Protein AF-A0A5R8KKQ5-F1 (afdb_monomer_lite)

pLDDT: mean 92.33, std 7.94, range [40.41, 98.56]

Radius of gyration: 18.15 Å; chains: 1; bounding box: 45×33×50 Å

Foldseek 3Di:
DDPDPQFDDADQDEDDPQAQEEEEEEEDPQVVSVVVRCVVPVDHHYAYEYDADWPPDPRTDYDVDLVRRLVVLLVVLLVDDPSYAYEYTEALVSSLSNVLSNVVSPDDPVRYHYHYDPHPAFFEAEPPQRDIDTRHFKQWDADPRPRAIWGFDSRADSNVRGTYTYHQCPPPPPDDDDMDGPPD

Sequence (184 aa):
MGSIKSQPVYAPLTFNPEASHHLFATSGVGYHAVETLLTETPAFPYTWLHVGDTPASPTAFGYPDESSLLRDLEIKLRQVSPGTQIALAGPETFIWSAALVTRGAGFSRSRVQTQLMGSKARRVLCAHCRHLHEGIQHTIFVCHGCGLHLAVRDHFSRRLCAYLAGRVDAEEPGNIPQSEELYA

Structure (mmCIF, N/CA/C/O backbone):
data_AF-A0A5R8KKQ5-F1
#
_entry.id   AF-A0A5R8KKQ5-F1
#
loop_
_atom_site.group_PDB
_atom_site.id
_atom_site.type_symbol
_atom_site.label_atom_id
_atom_site.label_alt_id
_atom_site.label_comp_id
_atom_site.label_asym_id
_atom_site.label_entity_id
_atom_site.label_seq_id
_atom_site.pdbx_PDB_ins_code
_atom_site.Cartn_x
_atom_site.Cartn_y
_atom_site.Cartn_z
_atom_site.occupancy
_atom_site.B_iso_or_equiv
_atom_site.auth_seq_id
_atom_site.auth_comp_id
_atom_site.auth_asym_id
_atom_site.auth_atom_id
_atom_site.pdbx_PDB_model_num
ATOM 1 N N . MET A 1 1 ? -1.721 -18.619 19.630 1.00 40.41 1 MET A N 1
ATOM 2 C CA . MET A 1 1 ? -2.851 -17.917 18.984 1.00 40.41 1 MET A CA 1
ATOM 3 C C . MET A 1 1 ? -2.909 -18.294 17.514 1.00 40.41 1 MET A C 1
ATOM 5 O O . MET A 1 1 ? -1.895 -18.189 16.839 1.00 40.41 1 MET A O 1
ATOM 9 N N . GLY A 1 2 ? -4.050 -18.787 17.026 1.00 46.19 2 GLY A N 1
ATOM 10 C CA . GLY A 1 2 ? -4.214 -19.109 15.607 1.00 46.19 2 GLY A CA 1
ATOM 11 C C . GLY A 1 2 ? -4.224 -17.833 14.766 1.00 46.19 2 GLY A C 1
ATOM 12 O O . GLY A 1 2 ? -4.965 -16.905 15.078 1.00 46.19 2 GLY A O 1
ATOM 13 N N . SER A 1 3 ? -3.398 -17.779 13.720 1.00 59.00 3 SER A N 1
ATOM 14 C CA . SER A 1 3 ? -3.406 -16.673 12.758 1.00 59.00 3 SER A CA 1
ATOM 15 C C . SER A 1 3 ? -4.804 -16.525 12.150 1.00 59.00 3 SER A C 1
ATOM 17 O O . SER A 1 3 ? -5.389 -17.486 11.637 1.00 59.00 3 SER A O 1
ATOM 19 N N . ILE A 1 4 ? -5.365 -15.318 12.219 1.00 73.94 4 ILE A N 1
ATOM 20 C CA . ILE A 1 4 ? -6.654 -15.014 11.604 1.00 73.94 4 ILE A CA 1
ATOM 21 C C . ILE A 1 4 ? -6.437 -14.972 10.089 1.00 73.94 4 ILE A C 1
ATOM 23 O O . ILE A 1 4 ? -5.769 -14.080 9.578 1.00 73.94 4 ILE A O 1
ATOM 27 N N . LYS A 1 5 ? -7.045 -15.912 9.350 1.00 73.38 5 LYS A N 1
ATOM 28 C CA . LYS A 1 5 ? -6.859 -16.098 7.890 1.00 73.38 5 LYS A CA 1
ATOM 29 C C . LYS A 1 5 ? -7.026 -14.829 7.038 1.00 73.38 5 LYS A C 1
ATOM 31 O O . LYS A 1 5 ? -6.541 -14.776 5.904 1.00 73.38 5 LYS A O 1
ATOM 36 N N . SER A 1 6 ? -7.775 -13.837 7.525 1.00 80.88 6 SER A N 1
ATOM 37 C CA . SER A 1 6 ? -7.987 -12.572 6.817 1.00 80.88 6 SER A CA 1
ATOM 38 C C . SER A 1 6 ? -6.805 -11.612 6.905 1.00 80.88 6 SER A C 1
ATOM 40 O O . SER A 1 6 ? -6.726 -10.724 6.057 1.00 80.88 6 SER A O 1
ATOM 42 N N . GLN A 1 7 ? -5.908 -11.781 7.881 1.00 82.38 7 GLN A N 1
ATOM 43 C CA . GLN A 1 7 ? -4.803 -10.857 8.100 1.00 82.38 7 GLN A CA 1
ATOM 44 C C . GLN A 1 7 ? -3.879 -10.768 6.873 1.00 82.38 7 GLN A C 1
ATOM 46 O O . GLN A 1 7 ? -3.708 -11.748 6.131 1.00 82.38 7 GLN A O 1
ATOM 51 N N . PRO A 1 8 ? -3.320 -9.574 6.625 1.00 83.25 8 PRO A N 1
ATOM 52 C CA . PRO A 1 8 ? -2.193 -9.386 5.728 1.00 83.25 8 PRO A CA 1
ATOM 53 C C . PRO A 1 8 ? -1.042 -10.343 6.023 1.00 83.25 8 PRO A C 1
ATOM 55 O O . PRO A 1 8 ? -0.735 -10.609 7.181 1.00 83.25 8 PRO A O 1
ATOM 58 N N . VAL A 1 9 ? -0.376 -10.815 4.972 1.00 86.94 9 VAL A N 1
ATOM 59 C CA . VAL A 1 9 ? 0.902 -11.519 5.092 1.00 86.94 9 VAL A CA 1
ATOM 60 C C . VAL A 1 9 ? 1.928 -10.701 4.331 1.00 86.94 9 VAL A C 1
ATOM 62 O O . VAL A 1 9 ? 1.709 -10.388 3.161 1.00 86.94 9 VAL A O 1
ATOM 65 N N . TYR A 1 10 ? 3.021 -10.360 5.003 1.00 93.06 10 TYR A N 1
ATOM 66 C CA . TYR A 1 10 ? 4.140 -9.624 4.430 1.00 93.06 10 TYR A CA 1
ATOM 67 C C . TYR A 1 10 ? 5.378 -10.512 4.441 1.00 93.06 10 TYR A C 1
ATOM 69 O O . TYR A 1 10 ? 5.593 -11.252 5.401 1.00 93.06 10 TYR A O 1
ATOM 77 N N . ALA A 1 11 ? 6.181 -10.437 3.387 1.00 95.00 11 ALA A N 1
ATOM 78 C CA . ALA A 1 11 ? 7.409 -11.209 3.251 1.00 95.00 11 ALA A CA 1
ATOM 79 C C . ALA A 1 11 ? 8.484 -10.358 2.562 1.00 95.00 11 ALA A C 1
ATOM 81 O O . ALA A 1 11 ? 8.126 -9.405 1.863 1.00 95.00 11 ALA A O 1
ATOM 82 N N . PRO A 1 12 ? 9.776 -10.683 2.747 1.00 96.75 12 PRO A N 1
ATOM 83 C CA . PRO A 1 12 ? 10.842 -10.098 1.946 1.00 96.75 12 PRO A CA 1
ATOM 84 C C . PRO A 1 12 ? 10.553 -10.221 0.447 1.00 96.75 12 PRO A C 1
ATOM 86 O O . PRO A 1 12 ? 10.024 -11.242 -0.001 1.00 96.75 12 PRO A O 1
ATOM 89 N N . LEU A 1 13 ? 10.881 -9.178 -0.316 1.00 96.62 13 LEU A N 1
ATOM 90 C CA . LEU A 1 13 ? 10.779 -9.213 -1.769 1.00 96.62 13 LEU A CA 1
ATOM 91 C C . LEU A 1 13 ? 11.743 -10.261 -2.331 1.00 96.62 13 LEU A C 1
ATOM 93 O O . LEU A 1 13 ? 12.893 -10.353 -1.920 1.00 96.62 13 LEU A O 1
ATOM 97 N N . THR A 1 14 ? 11.264 -11.031 -3.299 1.00 95.94 14 THR A N 1
ATOM 98 C CA . THR A 1 14 ? 12.025 -12.086 -3.969 1.00 95.94 14 THR A CA 1
ATOM 99 C C . THR A 1 14 ? 11.992 -11.882 -5.474 1.00 95.94 14 THR A C 1
ATOM 101 O O . THR A 1 14 ? 10.978 -11.457 -6.048 1.00 95.94 14 THR A O 1
ATOM 104 N N . PHE A 1 15 ? 13.109 -12.196 -6.127 1.00 95.75 15 PHE A N 1
ATOM 105 C CA . PHE A 1 15 ? 13.180 -12.186 -7.579 1.00 95.75 15 PHE A CA 1
ATOM 106 C C . PHE A 1 15 ? 12.277 -13.286 -8.146 1.00 95.75 15 PHE A C 1
ATOM 108 O O . PHE A 1 15 ? 12.246 -14.406 -7.640 1.00 95.75 15 PHE A O 1
ATOM 115 N N . ASN A 1 16 ? 11.547 -12.959 -9.213 1.00 94.56 16 ASN A N 1
ATOM 116 C CA . ASN A 1 16 ? 10.736 -13.923 -9.946 1.00 94.56 16 ASN A CA 1
ATOM 117 C C . ASN A 1 16 ? 11.363 -14.108 -11.336 1.00 94.56 16 ASN A C 1
ATOM 119 O O . ASN A 1 16 ? 11.212 -13.204 -12.159 1.00 94.56 16 ASN A O 1
ATOM 123 N N . PRO A 1 17 ? 12.043 -15.236 -11.610 1.00 93.25 17 PRO A N 1
ATOM 124 C CA . PRO A 1 17 ? 12.727 -15.458 -12.883 1.00 93.25 17 PRO A CA 1
ATOM 125 C C . PRO A 1 17 ? 11.771 -15.630 -14.069 1.00 93.25 17 PRO A C 1
ATOM 127 O O . PRO A 1 17 ? 12.188 -15.471 -15.211 1.00 93.25 17 PRO A O 1
ATOM 130 N N . GLU A 1 18 ? 10.498 -15.941 -13.819 1.00 92.94 18 GLU A N 1
ATOM 131 C CA . GLU A 1 18 ? 9.480 -16.083 -14.867 1.00 92.94 18 GLU A CA 1
ATOM 132 C C . GLU A 1 18 ? 8.856 -14.739 -15.267 1.00 92.94 18 GLU A C 1
ATOM 134 O O . GLU A 1 18 ? 8.119 -14.659 -16.253 1.00 92.94 18 GLU A O 1
ATOM 139 N N . ALA A 1 19 ? 9.114 -13.677 -14.499 1.00 94.19 19 ALA A N 1
ATOM 140 C CA . ALA A 1 19 ? 8.571 -12.363 -14.786 1.00 94.19 19 ALA A CA 1
ATOM 141 C C . ALA A 1 19 ? 9.352 -11.689 -15.918 1.00 94.19 19 ALA A C 1
ATOM 143 O O . ALA A 1 19 ? 10.576 -11.588 -15.885 1.00 94.19 19 ALA A O 1
ATOM 144 N N . SER A 1 20 ? 8.629 -11.160 -16.903 1.00 93.69 20 SER A N 1
ATOM 145 C CA . SER A 1 20 ? 9.228 -10.402 -18.007 1.00 93.69 20 SER A CA 1
ATOM 146 C C . SER A 1 20 ? 9.672 -8.998 -17.595 1.00 93.69 20 SER A C 1
ATOM 148 O O . SER A 1 20 ? 10.423 -8.360 -18.328 1.00 93.69 20 SER A O 1
ATOM 150 N N . HIS A 1 21 ? 9.160 -8.495 -16.467 1.00 95.62 21 HIS A N 1
ATOM 151 C CA . HIS A 1 21 ? 9.458 -7.178 -15.905 1.00 95.62 21 HIS A CA 1
ATOM 152 C C . HIS A 1 21 ? 9.038 -7.116 -14.435 1.00 95.62 21 HIS A C 1
ATOM 154 O O . HIS A 1 21 ? 8.025 -7.714 -14.063 1.00 95.62 21 HIS A O 1
ATOM 160 N N . HIS A 1 22 ? 9.728 -6.318 -13.623 1.00 97.00 22 HIS A N 1
ATOM 161 C CA . HIS A 1 22 ? 9.325 -6.017 -12.246 1.00 97.00 22 HIS A CA 1
ATOM 162 C C . HIS A 1 22 ? 8.895 -4.558 -12.098 1.00 97.00 22 HIS A C 1
ATOM 164 O O . HIS A 1 22 ? 9.579 -3.641 -12.541 1.00 97.00 22 HIS A O 1
ATOM 170 N N . LEU A 1 23 ? 7.757 -4.322 -11.451 1.00 98.06 23 LEU A N 1
ATOM 171 C CA . LEU A 1 23 ? 7.290 -2.983 -11.098 1.00 98.06 23 LEU A CA 1
ATOM 172 C C . LEU A 1 23 ? 7.288 -2.830 -9.577 1.00 98.06 23 LEU A C 1
ATOM 174 O O . LEU A 1 23 ? 6.485 -3.456 -8.880 1.00 98.06 23 LEU A O 1
ATOM 178 N N . PHE A 1 24 ? 8.180 -1.981 -9.077 1.00 98.38 24 PHE A N 1
ATOM 179 C CA . PHE A 1 24 ? 8.297 -1.645 -7.664 1.00 98.38 24 PHE A CA 1
ATOM 180 C C . PHE A 1 24 ? 7.553 -0.347 -7.361 1.00 98.38 24 PHE A C 1
ATOM 182 O O . PHE A 1 24 ? 7.734 0.649 -8.061 1.00 98.38 24 PHE A O 1
ATOM 189 N N . ALA A 1 25 ? 6.762 -0.337 -6.293 1.00 98.56 25 ALA A N 1
ATOM 190 C CA . ALA A 1 25 ? 6.196 0.875 -5.714 1.00 98.56 25 ALA A CA 1
ATOM 191 C C . ALA A 1 25 ? 6.563 0.923 -4.232 1.00 98.56 25 ALA A C 1
ATOM 193 O O . ALA A 1 25 ? 6.204 0.013 -3.477 1.00 98.56 25 ALA A O 1
ATOM 194 N N . THR A 1 26 ? 7.289 1.960 -3.814 1.00 98.56 26 THR A N 1
ATOM 195 C CA . THR A 1 26 ? 7.782 2.062 -2.439 1.00 98.56 26 THR A CA 1
ATOM 196 C C . THR A 1 26 ? 7.522 3.413 -1.786 1.00 98.56 26 THR A C 1
ATOM 198 O O . THR A 1 26 ? 7.366 4.426 -2.462 1.00 98.56 26 THR A O 1
ATOM 201 N N . SER A 1 27 ? 7.490 3.435 -0.454 1.00 97.50 27 SER A N 1
ATOM 202 C CA . SER A 1 27 ? 7.329 4.657 0.342 1.00 97.50 27 SER A CA 1
ATOM 203 C C . SER A 1 27 ? 8.160 4.603 1.620 1.00 97.50 27 SER A C 1
ATOM 205 O O . SER A 1 27 ? 8.280 3.543 2.247 1.00 97.50 27 SER A O 1
ATOM 207 N N . GLY A 1 28 ? 8.748 5.744 1.996 1.00 93.50 28 GLY A N 1
ATOM 208 C CA . GLY A 1 28 ? 9.636 5.870 3.155 1.00 93.50 28 GLY A CA 1
ATOM 209 C C . GLY A 1 28 ? 10.756 4.827 3.129 1.00 93.50 28 GLY A C 1
ATOM 210 O O . GLY A 1 28 ? 11.272 4.491 2.070 1.00 93.50 28 GLY A O 1
ATOM 211 N N . VAL A 1 29 ? 11.072 4.213 4.271 1.00 95.06 29 VAL A N 1
ATOM 212 C CA . VAL A 1 29 ? 12.114 3.165 4.381 1.00 95.06 29 VAL A CA 1
ATOM 213 C C . VAL A 1 29 ? 11.841 1.889 3.562 1.00 95.06 29 VAL A C 1
ATOM 215 O O . VAL A 1 29 ? 12.660 0.973 3.550 1.00 95.06 29 VAL A O 1
ATOM 218 N N . GLY A 1 30 ? 10.707 1.801 2.859 1.00 95.44 30 GLY A N 1
ATOM 219 C CA . GLY A 1 30 ? 10.400 0.709 1.939 1.00 95.44 30 GLY A CA 1
ATOM 220 C C . GLY A 1 30 ? 11.349 0.605 0.744 1.00 95.44 30 GLY A C 1
ATOM 221 O O . GLY A 1 30 ? 11.422 -0.462 0.142 1.00 95.44 30 GLY A O 1
ATOM 222 N N . TYR A 1 31 ? 12.096 1.662 0.405 1.00 96.00 31 TYR A N 1
ATOM 223 C CA . TYR A 1 31 ? 13.061 1.613 -0.697 1.00 96.00 31 TYR A CA 1
ATOM 224 C C . TYR A 1 31 ? 14.174 0.571 -0.463 1.00 96.00 31 TYR A C 1
ATOM 226 O O . TYR A 1 31 ? 14.565 -0.117 -1.405 1.00 96.00 31 TYR A O 1
ATOM 234 N N . HIS A 1 32 ? 14.584 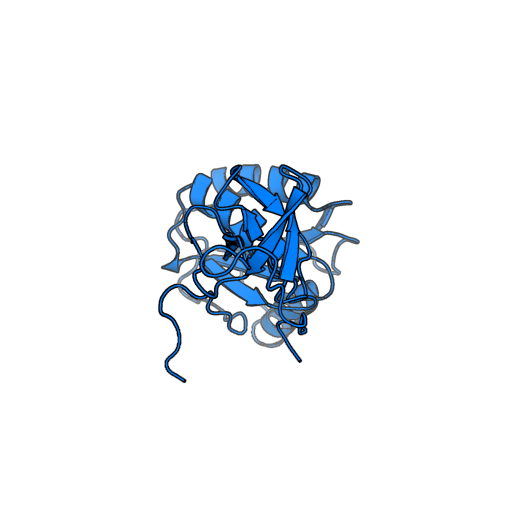0.357 0.793 1.00 96.69 32 HIS A N 1
ATOM 235 C CA . HIS A 1 32 ? 15.594 -0.640 1.160 1.00 96.69 32 HIS A CA 1
ATOM 236 C C . HIS A 1 32 ? 15.222 -2.069 0.751 1.00 96.69 32 HIS A C 1
ATOM 238 O O . HIS A 1 32 ? 16.101 -2.859 0.431 1.00 96.69 32 HIS A O 1
ATOM 244 N N . ALA A 1 33 ? 13.928 -2.405 0.707 1.00 97.12 33 ALA A N 1
ATOM 245 C CA . ALA A 1 33 ? 13.479 -3.721 0.251 1.00 97.12 33 ALA A CA 1
ATOM 246 C C . ALA A 1 33 ? 13.897 -4.003 -1.203 1.00 97.12 33 ALA A C 1
ATOM 248 O O . ALA A 1 33 ? 14.258 -5.126 -1.548 1.00 97.12 33 ALA A O 1
ATOM 249 N N . VAL A 1 34 ? 13.859 -2.972 -2.052 1.00 97.00 34 VAL A N 1
ATOM 250 C CA . VAL A 1 34 ? 14.269 -3.070 -3.457 1.00 97.00 34 VAL A CA 1
ATOM 251 C C . VAL A 1 34 ? 15.791 -3.070 -3.564 1.00 97.00 34 VAL A C 1
ATOM 253 O O . VAL A 1 34 ? 16.333 -3.852 -4.335 1.00 97.00 34 VAL A O 1
ATOM 256 N N . GLU A 1 35 ? 16.495 -2.268 -2.761 1.00 96.00 35 GLU A N 1
ATOM 257 C CA . GLU A 1 35 ? 17.966 -2.282 -2.731 1.00 96.00 35 GLU A CA 1
ATOM 258 C C . GLU A 1 35 ? 18.529 -3.651 -2.338 1.00 96.00 35 GLU A C 1
ATOM 260 O O . GLU A 1 35 ? 19.455 -4.140 -2.987 1.00 96.00 35 GLU A O 1
ATOM 265 N N . THR A 1 36 ? 17.958 -4.300 -1.315 1.00 96.75 36 THR A N 1
ATOM 266 C CA . THR A 1 36 ? 18.338 -5.666 -0.924 1.00 96.75 36 THR A CA 1
ATOM 267 C C . THR A 1 36 ? 18.149 -6.636 -2.088 1.00 96.75 36 THR A C 1
ATOM 269 O O . THR A 1 36 ? 19.087 -7.343 -2.450 1.00 96.75 36 THR A O 1
ATOM 272 N N . LEU A 1 37 ? 16.984 -6.604 -2.743 1.00 96.38 37 LEU A N 1
ATOM 273 C CA . LEU A 1 37 ? 16.699 -7.459 -3.895 1.00 96.38 37 LEU A CA 1
ATOM 274 C C . LEU A 1 37 ? 17.681 -7.226 -5.058 1.00 96.38 37 LEU A C 1
ATOM 276 O O . LEU A 1 37 ? 18.166 -8.184 -5.655 1.00 96.38 37 LEU A O 1
ATOM 280 N N . LEU A 1 38 ? 17.989 -5.966 -5.376 1.00 95.12 38 LEU A N 1
ATOM 281 C CA . LEU A 1 38 ? 18.926 -5.608 -6.447 1.00 95.12 38 LEU A CA 1
ATOM 282 C C . LEU A 1 38 ? 20.383 -5.943 -6.096 1.00 95.12 38 LEU A C 1
AT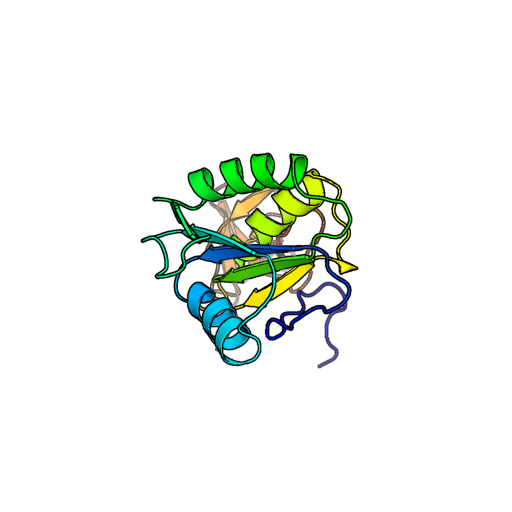OM 284 O O . LEU A 1 38 ? 21.180 -6.202 -6.994 1.00 95.12 38 LEU A O 1
ATOM 288 N N . THR A 1 39 ? 20.735 -5.972 -4.810 1.00 95.00 39 THR A N 1
ATOM 289 C CA . THR A 1 39 ? 22.055 -6.435 -4.351 1.00 95.00 39 THR A CA 1
ATOM 290 C C . THR A 1 39 ? 22.210 -7.938 -4.570 1.00 95.00 39 THR A C 1
ATOM 292 O O . THR A 1 39 ? 23.255 -8.393 -5.028 1.00 95.00 39 THR A O 1
ATOM 295 N N . GLU A 1 40 ? 21.164 -8.711 -4.274 1.00 93.62 40 GLU A N 1
ATOM 296 C CA . GLU A 1 40 ? 21.158 -10.166 -4.453 1.00 93.62 40 GLU A CA 1
ATOM 297 C C . GLU A 1 40 ? 21.046 -10.574 -5.927 1.00 93.62 40 GLU A C 1
ATOM 299 O O . GLU A 1 40 ? 21.678 -11.536 -6.361 1.00 93.62 40 GLU A O 1
ATOM 304 N N . THR A 1 41 ? 20.240 -9.853 -6.710 1.00 92.69 41 THR A N 1
ATOM 305 C CA . THR A 1 41 ? 20.019 -10.109 -8.138 1.00 92.69 41 THR A CA 1
ATOM 306 C C . THR A 1 41 ? 20.095 -8.793 -8.925 1.00 92.69 41 THR A C 1
ATOM 308 O O . THR A 1 41 ? 19.088 -8.114 -9.091 1.00 92.69 41 THR A O 1
ATOM 311 N N . PRO A 1 42 ? 21.263 -8.406 -9.460 1.00 86.56 42 PRO A N 1
ATOM 312 C CA . PRO A 1 42 ? 21.433 -7.076 -10.056 1.00 86.56 42 PRO A CA 1
ATOM 313 C C . PRO A 1 42 ? 20.904 -6.933 -11.492 1.00 86.56 42 PRO A C 1
ATOM 315 O O . PRO A 1 42 ? 20.789 -5.814 -11.990 1.00 86.56 42 PRO A O 1
ATOM 318 N N . ALA A 1 43 ? 20.608 -8.037 -12.188 1.00 89.50 43 ALA A N 1
ATOM 319 C CA . ALA A 1 43 ? 20.365 -8.031 -13.632 1.00 89.50 43 ALA A CA 1
ATOM 320 C C . ALA A 1 43 ? 18.986 -8.595 -14.013 1.00 89.50 43 ALA A C 1
ATOM 322 O O . ALA A 1 43 ? 18.854 -9.773 -14.339 1.00 89.50 43 ALA A O 1
ATOM 323 N N . PHE A 1 44 ? 17.965 -7.735 -14.017 1.00 94.25 44 PHE A N 1
ATOM 324 C CA . PHE A 1 44 ? 16.644 -8.010 -14.595 1.00 94.25 44 PHE A CA 1
ATOM 325 C C . PHE A 1 44 ? 15.928 -6.699 -14.977 1.00 94.25 44 PHE A C 1
ATOM 327 O O . PHE A 1 44 ? 16.293 -5.636 -14.473 1.00 94.25 44 PHE A O 1
ATOM 334 N N . PRO A 1 45 ? 14.937 -6.724 -15.885 1.00 95.06 45 PRO A N 1
ATOM 335 C CA . PRO A 1 45 ? 14.189 -5.527 -16.266 1.00 95.06 45 PRO A CA 1
ATOM 336 C C . PRO A 1 45 ? 13.232 -5.080 -15.154 1.00 95.06 45 PRO A C 1
ATOM 338 O O . PRO A 1 45 ? 12.387 -5.853 -14.699 1.00 95.06 45 PRO A O 1
ATOM 341 N N . TYR A 1 46 ? 13.336 -3.818 -14.726 1.00 96.75 46 TYR A N 1
ATOM 342 C CA . TYR A 1 46 ? 12.439 -3.260 -13.717 1.00 96.7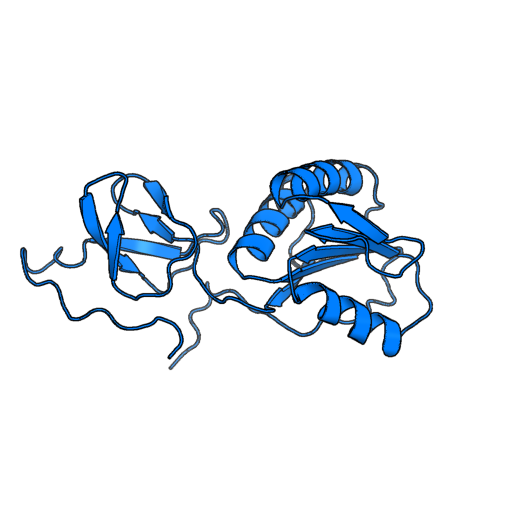5 46 TYR A CA 1
ATOM 343 C C . TYR A 1 46 ? 12.139 -1.770 -13.895 1.00 96.75 46 TYR A C 1
ATOM 345 O O . TYR A 1 46 ? 12.854 -1.026 -14.564 1.00 96.75 46 TYR A O 1
ATOM 353 N N . THR A 1 47 ? 11.061 -1.329 -13.255 1.00 97.50 47 THR A N 1
ATOM 354 C CA . THR A 1 47 ? 10.688 0.074 -13.063 1.00 97.50 47 THR A CA 1
ATOM 355 C C . THR A 1 47 ? 10.406 0.301 -11.592 1.00 97.50 47 THR A C 1
ATOM 357 O O . THR A 1 47 ? 9.748 -0.526 -10.961 1.00 97.50 47 THR A O 1
ATOM 360 N N . TRP A 1 48 ? 10.870 1.422 -11.050 1.00 97.94 48 TRP A N 1
ATOM 361 C CA . TRP A 1 48 ? 10.739 1.711 -9.630 1.00 97.94 48 TRP A CA 1
ATOM 362 C C . TRP A 1 48 ? 10.108 3.079 -9.388 1.00 97.94 48 TRP A C 1
ATOM 364 O O . TRP A 1 48 ? 10.616 4.098 -9.831 1.00 97.94 48 TRP A O 1
ATOM 374 N N . LEU A 1 49 ? 8.981 3.098 -8.684 1.00 98.56 49 LEU A N 1
ATOM 375 C CA . LEU A 1 49 ? 8.296 4.302 -8.230 1.00 98.56 49 LEU A CA 1
ATOM 376 C C . LEU A 1 49 ? 8.521 4.469 -6.726 1.00 98.56 49 LEU A C 1
ATOM 378 O O . LEU A 1 49 ? 8.287 3.516 -5.978 1.00 98.56 49 LEU A O 1
ATOM 382 N N . HIS A 1 50 ? 8.929 5.653 -6.275 1.00 98.38 50 HIS A N 1
ATOM 383 C CA . HIS A 1 50 ? 9.197 5.915 -4.861 1.00 98.38 50 HIS A CA 1
ATOM 384 C C . HIS A 1 50 ? 8.569 7.221 -4.361 1.00 98.38 50 HIS A C 1
ATOM 386 O O . HIS A 1 50 ? 8.730 8.261 -4.991 1.00 98.38 50 HIS A O 1
ATOM 392 N N . VAL A 1 51 ? 7.869 7.186 -3.221 1.00 98.06 51 VAL A N 1
ATOM 393 C CA . VAL A 1 51 ? 7.447 8.410 -2.519 1.00 98.06 51 VAL A CA 1
ATOM 394 C C . VAL A 1 51 ? 8.653 9.005 -1.799 1.00 98.06 51 VAL A C 1
ATOM 396 O O . VAL A 1 51 ? 9.128 8.421 -0.827 1.00 98.06 51 VAL A O 1
ATOM 399 N N . GLY A 1 52 ? 9.098 10.173 -2.248 1.00 93.81 52 GLY A N 1
ATOM 400 C CA . GLY A 1 52 ? 10.304 10.854 -1.800 1.00 93.81 52 GLY A CA 1
ATOM 401 C C . GLY A 1 52 ? 11.267 11.115 -2.956 1.00 93.81 52 GLY A C 1
ATOM 402 O O . GLY A 1 52 ? 10.881 11.119 -4.129 1.00 93.81 52 GLY A O 1
ATOM 403 N N . ASP A 1 53 ? 12.531 11.332 -2.604 1.00 91.12 53 ASP A N 1
ATOM 404 C CA . ASP A 1 53 ? 13.602 11.557 -3.569 1.00 91.12 53 ASP A CA 1
ATOM 405 C C . ASP A 1 53 ? 13.821 10.334 -4.459 1.00 91.12 53 ASP A C 1
ATOM 407 O O . ASP A 1 53 ? 13.728 9.192 -4.015 1.00 91.12 53 ASP A O 1
ATOM 411 N N . THR A 1 54 ? 14.140 10.564 -5.731 1.00 94.00 54 THR A N 1
ATOM 412 C CA . THR A 1 54 ? 14.395 9.477 -6.679 1.00 94.00 54 THR A CA 1
ATOM 413 C C . THR A 1 54 ? 15.557 8.598 -6.190 1.00 94.00 54 THR A C 1
ATOM 415 O O . THR A 1 54 ? 16.664 9.113 -6.014 1.00 94.00 54 THR A O 1
ATOM 418 N N . PRO A 1 55 ? 15.350 7.277 -6.016 1.00 92.31 55 PRO A N 1
ATOM 419 C CA . PRO A 1 55 ? 16.427 6.348 -5.689 1.00 92.31 55 PRO A CA 1
ATOM 420 C C . PRO A 1 55 ? 17.555 6.383 -6.726 1.00 92.31 55 PRO A C 1
ATOM 422 O O . PRO A 1 55 ? 17.318 6.661 -7.901 1.00 92.31 55 PRO A O 1
ATOM 425 N N . ALA A 1 56 ? 18.776 6.034 -6.316 1.00 91.44 56 ALA A N 1
ATOM 426 C CA . ALA A 1 56 ? 19.948 5.978 -7.192 1.00 91.44 56 ALA A CA 1
ATOM 427 C C . ALA A 1 56 ? 19.905 4.761 -8.145 1.00 91.44 56 ALA A C 1
ATOM 429 O O . ALA A 1 56 ? 20.725 3.849 -8.070 1.00 91.44 56 ALA A O 1
ATOM 430 N N . SER A 1 57 ? 18.924 4.739 -9.046 1.00 91.62 57 SER A N 1
ATOM 431 C CA . SER A 1 57 ? 18.718 3.711 -10.063 1.00 91.62 57 SER A CA 1
ATOM 432 C C . SER A 1 57 ? 18.231 4.355 -11.368 1.00 91.62 57 SER A C 1
ATOM 434 O O . SER A 1 57 ? 17.389 5.254 -11.336 1.00 91.62 57 SER A O 1
ATOM 436 N N . PRO A 1 58 ? 18.720 3.902 -12.537 1.00 88.81 58 PRO A N 1
ATOM 437 C CA . PRO A 1 58 ? 18.392 4.517 -13.824 1.00 88.81 58 PRO A CA 1
ATOM 438 C C . PRO A 1 58 ? 16.920 4.361 -14.232 1.00 88.81 58 PRO A C 1
ATOM 440 O O . PRO A 1 58 ? 16.451 5.090 -15.102 1.00 88.81 58 PRO A O 1
ATOM 443 N N . THR A 1 59 ? 16.189 3.416 -13.639 1.00 94.06 59 THR A N 1
ATOM 444 C CA . THR A 1 59 ? 14.767 3.164 -13.931 1.00 94.06 59 THR A CA 1
ATOM 445 C C . THR A 1 59 ? 13.853 3.548 -12.766 1.00 94.06 59 THR A C 1
ATOM 447 O O . THR A 1 59 ? 12.687 3.129 -12.723 1.00 94.06 59 THR A O 1
ATOM 450 N N . ALA A 1 60 ? 14.380 4.339 -11.826 1.00 96.31 60 ALA A N 1
ATOM 451 C CA . ALA A 1 60 ? 13.650 4.844 -10.680 1.00 96.31 60 ALA A CA 1
ATOM 452 C C . ALA A 1 60 ? 13.081 6.249 -10.914 1.00 96.31 60 ALA A C 1
ATOM 454 O O . ALA A 1 60 ? 13.663 7.081 -11.608 1.00 96.31 60 ALA A O 1
ATOM 455 N N . PHE A 1 61 ? 11.930 6.506 -10.299 1.00 97.75 61 PHE A N 1
ATOM 456 C CA . PHE A 1 61 ? 11.191 7.760 -10.352 1.00 97.75 61 PHE A CA 1
ATOM 457 C C . PHE A 1 61 ? 10.777 8.154 -8.930 1.00 97.75 61 PHE A C 1
ATOM 459 O O . PHE A 1 61 ? 10.152 7.354 -8.228 1.00 97.75 61 PHE A O 1
ATOM 466 N N . GLY A 1 62 ? 11.124 9.369 -8.510 1.00 97.38 62 GLY A N 1
ATOM 467 C CA . GLY A 1 62 ? 10.679 9.971 -7.253 1.00 97.38 62 GLY A CA 1
ATOM 468 C C . GLY A 1 62 ? 9.376 10.754 -7.416 1.00 97.38 62 GLY A C 1
ATOM 469 O O . GLY A 1 62 ? 9.142 11.382 -8.452 1.00 97.38 62 GLY A O 1
ATOM 470 N N . TYR A 1 63 ? 8.532 10.729 -6.386 1.00 98.19 63 TYR A N 1
ATOM 471 C CA . TYR A 1 63 ? 7.253 11.439 -6.326 1.00 98.19 63 TYR A CA 1
ATOM 472 C C . TYR A 1 63 ? 7.143 12.205 -5.007 1.00 98.19 63 TYR A C 1
ATOM 474 O O . TYR A 1 63 ? 7.500 11.661 -3.965 1.00 98.19 63 TYR A O 1
ATOM 482 N N . PRO A 1 64 ? 6.591 13.429 -5.006 1.00 96.75 64 PRO A N 1
ATOM 483 C CA . PRO A 1 64 ? 6.523 14.255 -3.799 1.00 96.75 64 PRO A CA 1
ATOM 484 C C . PRO A 1 64 ? 5.575 13.698 -2.726 1.00 96.75 64 PRO A C 1
ATOM 486 O O . PRO A 1 64 ? 5.739 13.997 -1.546 1.00 96.75 64 PRO A O 1
ATOM 489 N N . ASP A 1 65 ? 4.578 12.904 -3.120 1.00 96.62 65 ASP A N 1
ATOM 490 C CA . ASP A 1 65 ? 3.555 12.376 -2.224 1.00 96.62 65 ASP A CA 1
ATOM 491 C C . ASP A 1 65 ? 2.960 11.052 -2.739 1.00 96.62 65 ASP A C 1
ATOM 493 O O . ASP A 1 65 ? 3.097 10.687 -3.912 1.00 96.62 65 ASP A O 1
ATOM 497 N N . GLU A 1 66 ? 2.274 10.332 -1.843 1.00 96.19 66 GLU A N 1
ATOM 498 C CA . GLU A 1 66 ? 1.631 9.048 -2.147 1.00 96.19 66 GLU A CA 1
ATOM 499 C C . GLU A 1 66 ? 0.586 9.171 -3.266 1.00 96.19 66 GLU A C 1
ATOM 501 O O . GLU A 1 66 ? 0.520 8.298 -4.126 1.00 96.19 66 GLU A O 1
ATOM 506 N N . SER A 1 67 ? -0.197 10.250 -3.320 1.00 97.19 67 SER A N 1
ATOM 507 C CA . SER A 1 67 ? -1.259 10.401 -4.325 1.00 97.19 67 SER A CA 1
ATOM 508 C C . SER A 1 67 ? -0.677 10.539 -5.731 1.00 97.19 67 SER A C 1
ATOM 510 O O . SER A 1 67 ? -1.163 9.904 -6.671 1.00 97.19 67 SER A O 1
ATOM 512 N N . SER A 1 68 ? 0.387 11.331 -5.867 1.00 98.00 68 SER A N 1
ATOM 513 C CA . SER A 1 68 ? 1.127 11.504 -7.119 1.00 98.00 68 SER A CA 1
ATOM 514 C C . SER A 1 68 ? 1.721 10.180 -7.610 1.00 98.00 68 SER A C 1
ATOM 516 O O . SER A 1 68 ? 1.561 9.836 -8.784 1.00 98.00 68 SER A O 1
ATOM 518 N N . LEU A 1 69 ? 2.322 9.391 -6.709 1.00 98.44 69 LEU A N 1
ATOM 519 C CA . LEU A 1 69 ? 2.830 8.058 -7.045 1.00 98.44 69 LEU A CA 1
ATOM 520 C C . LEU A 1 69 ? 1.708 7.109 -7.462 1.00 98.44 69 LEU A C 1
ATOM 522 O O . LEU A 1 69 ? 1.821 6.444 -8.488 1.00 98.44 69 LEU A O 1
ATOM 526 N N . LEU A 1 70 ? 0.627 7.021 -6.681 1.00 98.25 70 LEU A N 1
ATOM 527 C CA . LEU A 1 70 ? -0.477 6.094 -6.945 1.00 98.25 70 LEU A CA 1
ATOM 528 C C . LEU A 1 70 ? -1.142 6.368 -8.297 1.00 98.25 70 LEU A C 1
ATOM 530 O O . LEU A 1 70 ? -1.532 5.426 -8.988 1.00 98.25 70 LEU A O 1
ATOM 534 N N . ARG A 1 71 ? -1.222 7.640 -8.698 1.00 98.12 71 ARG A N 1
ATOM 535 C CA . ARG A 1 71 ? -1.720 8.028 -10.018 1.00 98.12 71 ARG A CA 1
ATOM 536 C C . ARG A 1 71 ? -0.834 7.492 -11.137 1.00 98.12 71 ARG A C 1
ATOM 538 O O . ARG A 1 71 ? -1.351 6.934 -12.102 1.00 98.12 71 ARG A O 1
ATOM 545 N N . ASP A 1 72 ? 0.482 7.640 -11.020 1.00 98.00 72 ASP A N 1
ATOM 546 C CA . ASP A 1 72 ? 1.394 7.146 -12.054 1.00 98.00 72 ASP A CA 1
ATOM 547 C C . ASP A 1 72 ? 1.533 5.617 -12.031 1.00 98.00 72 ASP A C 1
ATOM 549 O O . ASP A 1 72 ? 1.628 4.980 -13.080 1.00 98.00 72 ASP A O 1
ATOM 553 N N . LEU A 1 73 ? 1.428 4.996 -10.853 1.00 98.31 73 LEU A N 1
ATOM 554 C CA . LEU A 1 73 ? 1.300 3.548 -10.718 1.00 98.31 73 LEU A CA 1
ATOM 555 C C . LEU A 1 73 ? 0.109 3.039 -11.539 1.00 98.31 73 LEU A C 1
ATOM 557 O O . LEU A 1 73 ? 0.263 2.109 -12.325 1.00 98.31 73 LEU A O 1
ATOM 561 N N . GLU A 1 74 ? -1.059 3.672 -11.419 1.00 97.62 74 GLU A N 1
ATOM 562 C CA . GLU A 1 74 ? -2.247 3.319 -12.201 1.00 97.62 74 GLU A CA 1
ATOM 563 C C . GLU A 1 74 ? -2.010 3.435 -13.719 1.00 97.62 74 GLU A C 1
ATOM 565 O O . GLU A 1 74 ? -2.443 2.580 -14.493 1.00 97.62 74 GLU A O 1
ATOM 570 N N . ILE A 1 75 ? -1.302 4.481 -14.158 1.00 97.00 75 ILE A N 1
ATOM 571 C CA . ILE A 1 75 ? -0.948 4.693 -15.569 1.00 97.00 75 ILE A CA 1
ATOM 572 C C . ILE A 1 75 ? -0.005 3.592 -16.059 1.00 97.00 75 ILE A C 1
ATOM 574 O O . ILE A 1 75 ? -0.285 2.971 -17.085 1.00 97.00 75 ILE A O 1
ATOM 578 N N . LYS A 1 76 ? 1.072 3.308 -15.322 1.00 96.31 76 LYS A N 1
ATOM 579 C CA . LYS A 1 76 ? 2.061 2.285 -15.688 1.00 96.31 76 LYS A CA 1
ATOM 580 C C . LYS A 1 76 ? 1.451 0.892 -15.704 1.00 96.31 76 LYS A C 1
ATOM 582 O O . LYS A 1 76 ? 1.700 0.137 -16.637 1.00 96.31 76 LYS A O 1
ATOM 587 N N . LEU A 1 77 ? 0.584 0.565 -14.748 1.00 96.25 77 LEU A N 1
ATOM 588 C CA . LEU A 1 77 ? -0.100 -0.730 -14.706 1.00 96.25 77 LEU A CA 1
ATOM 589 C C . LEU A 1 77 ? -0.943 -1.013 -15.958 1.00 96.25 77 LEU A C 1
ATOM 591 O O . LEU A 1 77 ? -1.089 -2.172 -16.333 1.00 96.25 77 LEU A O 1
ATOM 595 N N . ARG A 1 78 ? -1.458 0.020 -16.638 1.00 94.31 78 ARG A N 1
ATOM 596 C CA . ARG A 1 78 ? -2.165 -0.135 -17.923 1.00 94.31 78 ARG A CA 1
ATOM 597 C C . ARG A 1 78 ? -1.241 -0.410 -19.113 1.00 94.31 78 ARG A C 1
ATOM 599 O O . ARG A 1 78 ? -1.724 -0.821 -20.162 1.00 94.31 78 ARG A O 1
ATOM 606 N N . GLN A 1 79 ? 0.052 -0.137 -18.973 1.00 93.31 79 GLN A N 1
ATOM 607 C CA . GLN A 1 79 ? 1.044 -0.223 -20.048 1.00 93.31 79 GLN A CA 1
ATOM 608 C C . GLN A 1 79 ? 1.958 -1.443 -19.914 1.00 93.31 79 GLN A C 1
ATOM 610 O O . GLN A 1 79 ? 2.538 -1.886 -20.904 1.00 93.31 79 GLN A O 1
ATOM 615 N N . VAL A 1 80 ? 2.118 -1.979 -18.701 1.00 93.06 80 VAL A N 1
ATOM 616 C CA . VAL A 1 80 ? 2.988 -3.133 -18.466 1.00 93.06 80 VAL A CA 1
ATOM 617 C C . VAL A 1 80 ? 2.385 -4.426 -19.017 1.00 93.06 80 VAL A C 1
ATOM 619 O O . VAL A 1 80 ? 1.170 -4.611 -19.095 1.00 93.06 80 VAL A O 1
ATOM 622 N N . SER A 1 81 ? 3.265 -5.351 -19.390 1.00 88.19 81 SER A N 1
ATOM 623 C CA . SER A 1 81 ? 2.869 -6.655 -19.914 1.00 88.19 81 SER A CA 1
ATOM 624 C C . SER A 1 81 ? 2.163 -7.518 -18.856 1.00 88.19 81 SER A C 1
ATOM 626 O O . SER A 1 81 ? 2.462 -7.411 -17.664 1.00 88.19 81 SER A O 1
ATOM 628 N N . PRO A 1 82 ? 1.333 -8.495 -19.263 1.00 83.31 82 PRO A N 1
ATOM 629 C CA . PRO A 1 82 ? 0.819 -9.498 -18.338 1.00 83.31 82 PRO A CA 1
ATOM 630 C C . PRO A 1 82 ? 1.916 -10.313 -17.635 1.00 83.31 82 PRO A C 1
ATOM 632 O O . PRO A 1 82 ? 1.625 -10.917 -16.618 1.00 83.31 82 PRO A O 1
ATOM 635 N N . GLY A 1 83 ? 3.155 -10.367 -18.127 1.00 90.50 83 GLY A N 1
ATOM 636 C CA . GLY A 1 83 ? 4.261 -11.058 -17.449 1.00 90.50 83 GLY A CA 1
ATOM 637 C C . GLY A 1 83 ? 4.882 -10.275 -16.286 1.00 90.50 83 GLY A C 1
ATOM 638 O O . GLY A 1 83 ? 5.855 -10.736 -15.697 1.00 90.50 83 GLY A O 1
ATOM 639 N N . THR A 1 84 ? 4.355 -9.093 -15.952 1.00 95.25 84 THR A N 1
ATOM 640 C CA . THR A 1 84 ? 4.951 -8.215 -14.943 1.00 95.25 84 THR A CA 1
ATOM 641 C C . THR A 1 84 ? 4.661 -8.675 -13.513 1.00 95.25 84 THR A C 1
ATOM 643 O O . THR A 1 84 ? 3.507 -8.886 -13.129 1.00 95.25 84 THR A O 1
ATOM 646 N N . GLN A 1 85 ? 5.722 -8.778 -12.712 1.00 96.38 85 GLN A N 1
ATOM 647 C CA . GLN A 1 85 ? 5.663 -8.984 -11.269 1.00 96.38 85 GLN A CA 1
ATOM 648 C C . GLN A 1 85 ? 5.590 -7.632 -10.560 1.00 96.38 85 GLN A C 1
ATOM 650 O O . GLN A 1 85 ? 6.389 -6.738 -10.825 1.00 96.38 85 GLN A O 1
ATOM 655 N N . ILE A 1 86 ? 4.656 -7.487 -9.626 1.00 97.69 86 ILE A N 1
ATOM 656 C CA . ILE A 1 86 ? 4.472 -6.261 -8.849 1.00 97.69 86 ILE A CA 1
ATOM 657 C C . ILE A 1 86 ? 4.990 -6.494 -7.435 1.00 97.69 86 ILE A C 1
ATOM 659 O O . ILE A 1 86 ? 4.772 -7.559 -6.847 1.00 97.69 86 ILE A O 1
ATOM 663 N N . ALA A 1 87 ? 5.664 -5.491 -6.887 1.00 97.94 87 ALA A N 1
ATOM 664 C CA . ALA A 1 87 ? 6.161 -5.505 -5.523 1.00 97.94 87 ALA A CA 1
ATOM 665 C C . ALA A 1 87 ? 5.914 -4.152 -4.845 1.00 97.94 87 ALA A C 1
ATOM 667 O O . ALA A 1 87 ? 6.249 -3.093 -5.377 1.00 97.94 87 ALA A O 1
ATOM 668 N N . LEU A 1 88 ? 5.297 -4.205 -3.666 1.00 98.25 88 LEU A N 1
ATOM 669 C CA . LEU A 1 88 ? 4.893 -3.048 -2.874 1.00 98.25 88 LEU A CA 1
ATOM 670 C C . LEU A 1 88 ? 5.652 -3.076 -1.547 1.00 98.25 88 LEU A C 1
ATOM 672 O O . LEU A 1 88 ? 5.565 -4.071 -0.824 1.00 98.25 88 LEU A O 1
ATOM 676 N N . ALA A 1 89 ? 6.369 -2.008 -1.202 1.00 98.25 89 ALA A N 1
ATOM 677 C CA . ALA A 1 89 ? 7.112 -1.962 0.058 1.00 98.25 89 ALA A CA 1
ATOM 678 C C . ALA A 1 89 ? 7.033 -0.604 0.760 1.00 98.25 89 ALA A C 1
ATOM 680 O O . ALA A 1 89 ? 7.189 0.444 0.145 1.00 98.25 89 ALA A O 1
ATOM 681 N N . GLY A 1 90 ? 6.811 -0.611 2.070 1.00 97.06 90 GLY A N 1
ATOM 682 C CA . GLY A 1 90 ? 6.648 0.614 2.856 1.00 97.06 90 GLY A CA 1
ATOM 683 C C . GLY A 1 90 ? 5.671 0.429 4.013 1.00 97.06 90 GLY A C 1
ATOM 684 O O . GLY A 1 90 ? 5.404 -0.716 4.398 1.00 97.06 90 GLY A O 1
ATOM 685 N N . PRO A 1 91 ? 5.143 1.530 4.577 1.00 94.94 91 PRO A N 1
ATOM 686 C CA . PRO A 1 91 ? 4.164 1.473 5.656 1.00 94.94 91 PRO A CA 1
ATOM 687 C C . PRO A 1 91 ? 2.904 0.703 5.250 1.00 94.94 91 PRO A C 1
ATOM 689 O O . PRO A 1 91 ? 2.534 0.669 4.074 1.00 94.94 91 PRO A O 1
ATOM 692 N N . GLU A 1 92 ? 2.208 0.114 6.226 1.00 92.69 92 GLU A N 1
ATOM 693 C CA . GLU A 1 92 ? 1.040 -0.740 5.960 1.00 92.69 92 GLU A CA 1
ATOM 694 C C . GLU A 1 92 ? -0.055 -0.011 5.161 1.00 92.69 92 GLU A C 1
ATOM 696 O O . GLU A 1 92 ? -0.602 -0.565 4.205 1.00 92.69 92 GLU A O 1
ATOM 701 N N . THR A 1 93 ? -0.340 1.248 5.498 1.00 91.94 93 THR A N 1
ATOM 702 C CA . THR A 1 93 ? -1.329 2.079 4.791 1.00 91.94 93 THR A CA 1
ATOM 703 C C . THR A 1 93 ? -0.986 2.251 3.309 1.00 91.94 93 THR A C 1
ATOM 705 O O . THR A 1 93 ? -1.846 2.018 2.456 1.00 91.94 93 THR A O 1
ATOM 708 N N . PHE A 1 94 ? 0.278 2.558 2.998 1.00 95.56 94 PHE A N 1
ATOM 709 C CA . PHE A 1 94 ? 0.775 2.725 1.631 1.00 95.56 94 PHE A CA 1
ATOM 710 C C . PHE A 1 94 ? 0.640 1.435 0.816 1.00 95.56 94 PHE A C 1
ATOM 712 O O . PHE A 1 94 ? 0.095 1.454 -0.291 1.00 95.56 94 PHE A O 1
ATOM 719 N N . ILE A 1 95 ? 1.082 0.297 1.373 1.00 95.81 95 ILE A N 1
ATOM 720 C CA . ILE A 1 95 ? 0.982 -1.013 0.705 1.00 95.81 95 ILE A CA 1
ATOM 721 C C . ILE A 1 95 ? -0.462 -1.272 0.281 1.00 95.81 95 ILE A C 1
ATOM 723 O O . ILE A 1 95 ? -0.726 -1.729 -0.831 1.00 95.81 95 ILE A O 1
ATOM 727 N N . TRP A 1 96 ? -1.412 -0.951 1.154 1.00 93.25 96 TRP A N 1
ATOM 728 C CA . TRP A 1 96 ? -2.824 -1.190 0.913 1.00 93.25 96 TRP A CA 1
ATOM 729 C C . TRP A 1 96 ? -3.467 -0.205 -0.064 1.00 93.25 96 TRP A C 1
ATOM 731 O O . TRP A 1 96 ? -4.313 -0.629 -0.857 1.00 93.25 96 TRP A O 1
ATOM 741 N N . SER A 1 97 ? -3.045 1.061 -0.081 1.00 94.94 97 SER A N 1
ATOM 742 C CA . SER A 1 97 ? -3.402 2.002 -1.151 1.00 94.94 97 SER A CA 1
ATOM 743 C C . SER A 1 97 ? -2.887 1.526 -2.514 1.00 94.94 97 SER A C 1
ATOM 745 O O . SER A 1 97 ? -3.651 1.437 -3.475 1.00 94.94 97 SER A O 1
ATOM 747 N N . ALA A 1 98 ? -1.617 1.128 -2.602 1.00 96.75 98 ALA A N 1
ATOM 748 C CA . ALA A 1 98 ? -1.026 0.644 -3.848 1.00 96.75 98 ALA A CA 1
ATOM 749 C C . ALA A 1 98 ? -1.632 -0.698 -4.299 1.00 96.75 98 ALA A C 1
ATOM 751 O O . ALA A 1 98 ? -1.854 -0.922 -5.492 1.00 96.75 98 ALA A O 1
ATOM 752 N N . ALA A 1 99 ? -1.995 -1.575 -3.359 1.00 94.88 99 ALA A N 1
ATOM 753 C CA . ALA A 1 99 ? -2.694 -2.825 -3.647 1.00 94.88 99 ALA A CA 1
ATOM 754 C C . ALA A 1 99 ? -4.126 -2.600 -4.166 1.00 94.88 99 ALA A C 1
ATOM 756 O O . ALA A 1 99 ? -4.612 -3.398 -4.974 1.00 94.88 99 ALA A O 1
ATOM 757 N N . LEU A 1 100 ? -4.814 -1.537 -3.725 1.00 94.00 100 LEU A N 1
ATOM 758 C CA . LEU A 1 100 ? -6.107 -1.123 -4.289 1.00 94.00 100 LEU A CA 1
ATOM 759 C C . LEU A 1 100 ? -5.957 -0.732 -5.759 1.00 94.00 100 LEU A C 1
ATOM 761 O O . LEU A 1 100 ? -6.690 -1.264 -6.591 1.00 94.00 100 LEU A O 1
ATOM 765 N N . VAL A 1 101 ? -4.983 0.127 -6.074 1.00 96.38 101 VAL A N 1
ATOM 766 C CA . VAL A 1 101 ? -4.685 0.562 -7.450 1.00 96.38 101 VAL A CA 1
ATOM 767 C C . VAL A 1 101 ? -4.317 -0.634 -8.331 1.00 96.38 101 VAL A C 1
ATOM 769 O O . VAL A 1 101 ? -4.900 -0.838 -9.394 1.00 96.38 101 VAL A O 1
ATOM 772 N N . THR A 1 102 ? -3.429 -1.498 -7.837 1.00 95.06 102 THR A N 1
ATOM 773 C CA . THR A 1 102 ? -2.988 -2.717 -8.529 1.00 95.06 102 THR A CA 1
ATOM 774 C C . THR A 1 102 ? -4.148 -3.657 -8.855 1.00 95.06 102 THR A C 1
ATOM 776 O O . THR A 1 102 ? -4.271 -4.155 -9.975 1.00 95.06 102 THR A O 1
ATOM 779 N N . ARG A 1 103 ? -5.043 -3.875 -7.885 1.00 92.81 103 ARG A N 1
ATOM 780 C CA . ARG A 1 103 ? -6.241 -4.695 -8.080 1.00 92.81 103 ARG A CA 1
ATOM 781 C C . ARG A 1 103 ? -7.230 -4.038 -9.041 1.00 92.81 103 ARG A C 1
ATOM 783 O O . ARG A 1 103 ? -7.834 -4.744 -9.842 1.00 92.81 103 ARG A O 1
ATOM 790 N N . GLY A 1 104 ? -7.397 -2.717 -8.967 1.00 93.00 104 GLY A N 1
ATOM 791 C CA . GLY A 1 104 ? -8.235 -1.948 -9.889 1.00 93.00 104 GLY A CA 1
ATOM 792 C C . GLY A 1 104 ? -7.774 -2.067 -11.343 1.00 93.00 104 GLY A C 1
ATOM 793 O O . GLY A 1 104 ? -8.608 -2.120 -12.241 1.00 93.00 104 GLY A O 1
ATOM 794 N N . ALA A 1 105 ? -6.466 -2.220 -11.564 1.00 93.44 105 ALA A N 1
ATOM 795 C CA . ALA A 1 105 ? -5.877 -2.491 -12.874 1.00 93.44 105 ALA A CA 1
ATOM 796 C C . ALA A 1 105 ? -5.965 -3.970 -13.323 1.00 93.44 105 ALA A C 1
ATOM 798 O O . ALA A 1 105 ? -5.464 -4.314 -14.388 1.00 93.44 105 ALA A O 1
ATOM 799 N N . GLY A 1 106 ? -6.592 -4.856 -12.538 1.00 92.19 106 GLY A N 1
ATOM 800 C CA . GLY A 1 106 ? -6.854 -6.250 -12.920 1.00 92.19 106 GLY A CA 1
ATOM 801 C C . GLY A 1 106 ? -5.762 -7.263 -12.554 1.00 92.19 106 GLY A C 1
ATOM 802 O O . GLY A 1 106 ? -5.878 -8.434 -12.916 1.00 92.19 106 GLY A O 1
ATOM 803 N N . PHE A 1 107 ? -4.722 -6.871 -11.812 1.00 91.81 107 PHE A N 1
ATOM 804 C CA . PHE A 1 107 ? -3.659 -7.798 -11.412 1.00 91.81 107 PHE A CA 1
ATOM 805 C C . PHE A 1 107 ? -4.101 -8.725 -10.272 1.00 91.81 107 PHE A C 1
ATOM 807 O O . PHE A 1 107 ? -4.682 -8.300 -9.267 1.00 91.81 107 PHE A O 1
ATOM 814 N N . SER A 1 108 ? -3.802 -10.020 -10.415 1.00 89.00 108 SER A N 1
ATOM 815 C CA . SER A 1 108 ? -4.090 -11.028 -9.394 1.00 89.00 108 SER A CA 1
ATOM 816 C C . SER A 1 108 ? -3.142 -10.908 -8.202 1.00 89.00 108 SER A C 1
ATOM 818 O O . SER A 1 108 ? -1.985 -10.515 -8.324 1.00 89.00 108 SER A O 1
ATOM 820 N N . ARG A 1 109 ? -3.606 -11.346 -7.027 1.00 86.25 109 ARG A N 1
ATOM 821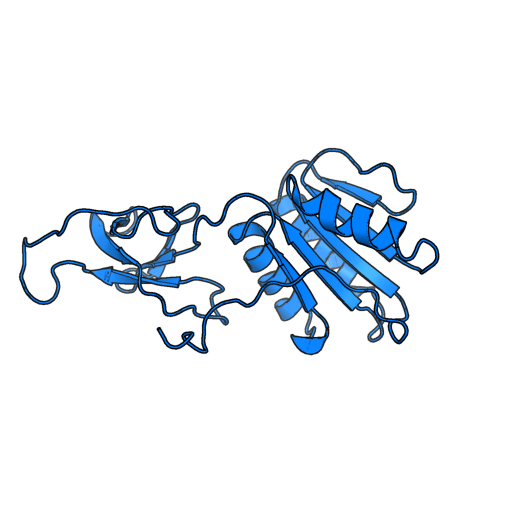 C CA . ARG A 1 109 ? -2.807 -11.330 -5.789 1.00 86.25 109 ARG A CA 1
ATOM 822 C C . ARG A 1 109 ? -1.516 -12.142 -5.881 1.00 86.25 109 ARG A C 1
ATOM 824 O O . ARG A 1 109 ? -0.542 -11.776 -5.247 1.00 86.25 109 ARG A O 1
ATOM 831 N N . SER A 1 110 ? -1.510 -13.221 -6.661 1.00 87.69 110 SER A N 1
ATOM 832 C CA . SER A 1 110 ? -0.315 -14.043 -6.888 1.00 87.69 110 SER A CA 1
ATOM 833 C C . SER A 1 110 ? 0.832 -13.270 -7.546 1.00 87.69 110 SER A C 1
ATOM 835 O O . SER A 1 110 ? 1.978 -13.674 -7.412 1.00 87.69 110 SER A O 1
ATOM 837 N N . ARG A 1 111 ? 0.538 -12.153 -8.224 1.00 89.88 111 ARG A N 1
ATOM 838 C CA . ARG A 1 111 ? 1.528 -11.292 -8.883 1.00 89.88 111 ARG A CA 1
ATOM 839 C C . ARG A 1 111 ? 1.949 -10.091 -8.052 1.00 89.88 111 ARG A C 1
ATOM 841 O O . ARG A 1 111 ? 2.691 -9.253 -8.549 1.00 89.88 111 ARG A O 1
ATOM 848 N N . VAL A 1 112 ? 1.475 -9.989 -6.814 1.00 94.69 112 VAL A N 1
ATOM 849 C CA . VAL A 1 112 ? 1.768 -8.861 -5.931 1.00 94.69 112 VAL A CA 1
ATOM 850 C C . VAL A 1 112 ? 2.505 -9.378 -4.708 1.00 94.69 112 VAL A C 1
ATOM 852 O O . VAL A 1 112 ? 1.929 -10.082 -3.881 1.00 94.69 112 VAL A O 1
ATOM 855 N N . GLN A 1 113 ? 3.776 -9.013 -4.593 1.00 96.81 113 GLN A N 1
ATOM 856 C CA . GLN A 1 113 ? 4.549 -9.177 -3.369 1.00 96.81 113 GLN A CA 1
ATOM 857 C C . GLN A 1 113 ? 4.391 -7.929 -2.501 1.00 96.81 113 GLN A C 1
ATOM 859 O O . GLN A 1 113 ? 4.299 -6.812 -3.011 1.00 96.81 113 GLN A O 1
ATOM 864 N N . THR A 1 114 ? 4.345 -8.115 -1.186 1.00 97.12 114 THR A N 1
ATOM 865 C CA . THR A 1 114 ? 4.194 -7.017 -0.228 1.00 97.12 114 THR A CA 1
ATOM 866 C C . THR A 1 114 ? 5.183 -7.178 0.914 1.00 97.12 114 THR A C 1
ATOM 868 O O . THR A 1 114 ? 5.126 -8.189 1.619 1.00 97.12 114 THR A O 1
ATOM 871 N N . GLN A 1 115 ? 6.027 -6.173 1.138 1.00 97.56 115 GLN A N 1
ATOM 872 C CA . GLN A 1 115 ? 6.978 -6.137 2.247 1.00 97.56 115 GLN A CA 1
ATOM 873 C C . GLN A 1 115 ? 6.697 -4.935 3.150 1.00 97.56 115 GLN A C 1
ATOM 875 O O . GLN A 1 115 ? 6.899 -3.785 2.764 1.00 97.56 115 GLN A O 1
ATOM 880 N N . LEU A 1 116 ? 6.242 -5.207 4.372 1.00 95.94 116 LEU A N 1
ATOM 881 C CA . LEU A 1 116 ? 6.001 -4.175 5.374 1.00 95.94 116 LEU A CA 1
ATOM 882 C C . LEU A 1 116 ? 7.328 -3.613 5.884 1.00 95.94 116 LEU A C 1
ATOM 884 O O . LEU A 1 116 ? 8.139 -4.351 6.437 1.00 95.94 116 LEU A O 1
ATOM 888 N N . MET A 1 117 ? 7.511 -2.306 5.721 1.00 95.00 117 MET A N 1
ATOM 889 C CA . MET A 1 117 ? 8.692 -1.568 6.163 1.00 95.00 117 MET A CA 1
ATOM 890 C C . MET A 1 117 ? 8.248 -0.245 6.795 1.00 95.00 117 MET A C 1
ATOM 892 O O . MET A 1 117 ? 7.494 0.515 6.196 1.00 95.00 117 MET A O 1
ATOM 896 N N . GLY A 1 118 ? 8.721 0.062 8.001 1.00 91.69 118 GLY A N 1
ATOM 897 C CA . GLY A 1 118 ? 8.299 1.261 8.731 1.00 91.69 118 GLY A CA 1
ATOM 898 C C . GLY A 1 118 ? 7.022 1.045 9.548 1.00 91.69 118 GLY A C 1
ATOM 899 O O . GLY A 1 118 ? 6.879 0.027 10.225 1.00 91.69 118 GLY A O 1
ATOM 900 N N . SER A 1 119 ? 6.116 2.029 9.540 1.00 90.00 119 SER A N 1
ATOM 901 C CA . SER A 1 119 ? 4.955 2.045 10.440 1.00 90.00 119 SER A CA 1
ATOM 902 C C . SER A 1 119 ? 3.967 0.910 10.160 1.00 90.00 119 SER A C 1
ATOM 904 O O . SER A 1 119 ? 3.567 0.675 9.016 1.00 90.00 119 SER A O 1
ATOM 906 N N . LYS A 1 120 ? 3.515 0.262 11.239 1.00 88.38 120 LYS A N 1
ATOM 907 C CA . LYS A 1 120 ? 2.438 -0.740 11.229 1.00 88.38 120 LYS A CA 1
ATOM 908 C C . LYS A 1 120 ? 1.057 -0.129 11.478 1.00 88.38 120 LYS A C 1
ATOM 910 O O . LYS A 1 120 ? 0.081 -0.849 11.651 1.00 88.38 120 LYS A O 1
ATOM 915 N N . ALA A 1 121 ? 0.958 1.196 11.562 1.00 90.62 121 ALA A N 1
ATOM 916 C CA . ALA A 1 121 ? -0.301 1.856 11.868 1.00 90.62 121 ALA A CA 1
ATOM 917 C C . ALA A 1 121 ? -1.404 1.439 10.875 1.00 90.62 121 ALA A C 1
ATOM 919 O O . ALA A 1 121 ? -1.197 1.413 9.661 1.00 90.62 121 ALA A O 1
ATOM 920 N N . ARG A 1 122 ? -2.574 1.074 11.403 1.00 90.50 122 ARG A N 1
ATOM 921 C CA . ARG A 1 122 ? -3.655 0.453 10.639 1.00 90.50 122 ARG A CA 1
ATOM 922 C C . ARG A 1 122 ? -4.518 1.502 9.951 1.00 90.50 122 ARG A C 1
ATOM 924 O O . ARG A 1 122 ? -4.880 2.522 10.539 1.00 90.50 122 ARG A O 1
ATOM 931 N N . ARG A 1 123 ? -4.952 1.166 8.736 1.00 93.38 123 ARG A N 1
ATOM 932 C CA . ARG A 1 123 ? -6.148 1.742 8.119 1.00 93.38 123 ARG A CA 1
ATOM 933 C C . ARG A 1 123 ? -7.384 1.047 8.686 1.00 93.38 123 ARG A C 1
ATOM 935 O O . ARG A 1 123 ? -7.496 -0.177 8.587 1.00 93.38 123 ARG A O 1
ATOM 942 N N . VAL A 1 124 ? -8.320 1.797 9.257 1.00 95.19 124 VAL A N 1
ATOM 943 C CA . VAL A 1 124 ? -9.474 1.255 9.985 1.00 95.19 124 VAL A CA 1
ATOM 944 C C . VAL A 1 124 ? -10.779 1.860 9.480 1.00 95.19 124 VAL A C 1
ATOM 946 O O . VAL A 1 124 ? -10.917 3.071 9.366 1.00 95.19 124 VAL A O 1
ATOM 949 N N . LEU A 1 125 ? -11.767 1.015 9.205 1.00 96.00 125 LEU A N 1
ATOM 950 C CA . LEU A 1 125 ? -13.114 1.413 8.825 1.00 96.00 125 LEU A CA 1
ATOM 951 C C . LEU A 1 125 ? -14.058 1.310 10.025 1.00 96.00 125 LEU A C 1
ATOM 953 O O . LEU A 1 125 ? -14.212 0.240 10.621 1.00 96.00 125 LEU A O 1
ATOM 957 N N . CYS A 1 126 ? -14.762 2.399 10.316 1.00 96.38 126 CYS A N 1
ATOM 958 C CA . CYS A 1 126 ? -15.860 2.397 11.272 1.00 96.38 126 CYS A CA 1
ATOM 959 C C . CYS A 1 126 ? -17.028 1.538 10.758 1.00 96.38 126 CYS A C 1
ATOM 961 O O . CYS A 1 126 ? -17.615 1.828 9.712 1.00 96.38 126 CYS A O 1
ATOM 963 N N . ALA A 1 127 ? -17.411 0.502 11.508 1.00 94.94 127 ALA A N 1
ATOM 964 C CA . ALA A 1 127 ? -18.548 -0.352 11.162 1.00 94.94 127 ALA A CA 1
ATOM 965 C C . ALA A 1 127 ? -19.895 0.395 11.203 1.00 94.94 127 ALA A C 1
ATOM 967 O O . ALA A 1 127 ? -20.827 -0.005 10.509 1.00 94.94 127 ALA A O 1
ATOM 968 N N . HIS A 1 128 ? -19.984 1.486 11.974 1.00 95.00 128 HIS A N 1
ATOM 969 C CA . HIS A 1 128 ? -21.192 2.299 12.116 1.00 95.00 128 HIS A CA 1
ATOM 970 C C . HIS A 1 128 ? -21.389 3.260 10.933 1.00 95.00 128 HIS A C 1
ATOM 972 O O . HIS A 1 128 ? -22.332 3.104 10.163 1.00 95.00 128 HIS A O 1
ATOM 978 N N . CYS A 1 129 ? -20.488 4.230 10.748 1.00 96.31 129 CYS A N 1
ATOM 979 C CA . CYS A 1 129 ? -20.661 5.298 9.753 1.00 96.31 129 CYS A CA 1
ATOM 980 C C . CYS A 1 129 ? -19.822 5.129 8.481 1.00 96.31 129 CYS A C 1
ATOM 982 O O . CYS A 1 129 ? -19.877 5.984 7.604 1.00 96.31 129 CYS A O 1
ATOM 984 N N . ARG A 1 130 ? -19.035 4.048 8.363 1.00 95.62 130 ARG A N 1
ATOM 985 C CA . ARG A 1 130 ? -18.132 3.779 7.225 1.00 95.62 130 ARG A CA 1
ATOM 986 C C . ARG A 1 130 ? -17.003 4.800 7.035 1.00 95.62 130 ARG A C 1
ATOM 988 O O . ARG A 1 130 ? -16.328 4.749 6.011 1.00 95.62 130 ARG A O 1
ATOM 995 N N . HIS A 1 131 ? -16.760 5.689 7.999 1.00 96.06 131 HIS A N 1
ATOM 996 C CA . HIS A 1 131 ? -15.607 6.589 7.955 1.00 96.06 131 HIS A CA 1
ATOM 997 C C . HIS A 1 131 ? -14.298 5.789 8.014 1.00 96.06 131 HIS A C 1
ATOM 999 O O . HIS A 1 131 ? -14.195 4.815 8.771 1.00 96.06 131 HIS A O 1
ATOM 1005 N N . LEU A 1 132 ? -13.322 6.196 7.202 1.00 94.62 132 LEU A N 1
ATOM 1006 C CA . LEU A 1 132 ? -12.008 5.570 7.112 1.00 94.62 132 LEU A CA 1
ATOM 1007 C C . LEU A 1 132 ? -10.998 6.376 7.928 1.00 94.62 132 LEU A C 1
ATOM 1009 O O . LEU A 1 132 ? -10.927 7.594 7.809 1.00 94.62 132 LEU A O 1
ATOM 1013 N N . HIS A 1 133 ? -10.216 5.680 8.735 1.00 94.81 133 HIS A N 1
ATOM 1014 C CA . HIS A 1 133 ? -9.164 6.240 9.562 1.00 94.81 133 HIS A CA 1
ATOM 1015 C C . HIS A 1 133 ? -7.817 5.705 9.106 1.00 94.81 133 HIS A C 1
ATOM 1017 O O . HIS A 1 133 ? -7.680 4.504 8.883 1.00 94.81 133 HIS A O 1
ATOM 1023 N N . GLU A 1 134 ? -6.832 6.587 9.005 1.00 92.00 134 GLU A N 1
ATOM 1024 C CA . GLU A 1 134 ? -5.438 6.235 8.747 1.00 92.00 134 GLU A CA 1
ATOM 1025 C C . GLU A 1 134 ? -4.631 6.339 10.038 1.00 92.00 134 GLU A C 1
ATOM 1027 O O . GLU A 1 134 ? -5.003 7.074 10.954 1.00 92.00 134 GLU A O 1
ATOM 1032 N N . GLY A 1 135 ? -3.502 5.637 10.102 1.00 89.94 135 GLY A N 1
ATOM 1033 C CA . GLY A 1 135 ? -2.535 5.859 11.173 1.00 89.94 135 GLY A CA 1
ATOM 1034 C C . GLY A 1 135 ? -2.981 5.373 12.557 1.00 89.94 135 GLY A C 1
ATOM 1035 O O . GLY A 1 135 ? -2.421 5.817 13.555 1.00 89.94 135 GLY A O 1
ATOM 1036 N N . ILE A 1 136 ? -3.950 4.456 12.655 1.00 93.50 136 ILE A N 1
ATOM 1037 C CA . ILE A 1 136 ? -4.403 3.943 13.953 1.00 93.50 136 ILE A CA 1
ATOM 1038 C C . ILE A 1 136 ? -3.351 3.005 14.549 1.00 93.50 136 ILE A C 1
ATOM 1040 O O . ILE A 1 136 ? -3.066 1.937 14.006 1.00 93.50 136 ILE A O 1
ATOM 1044 N N . GLN A 1 137 ? -2.787 3.402 15.686 1.00 92.75 137 GLN A N 1
ATOM 1045 C CA . GLN A 1 137 ? -1.768 2.641 16.420 1.00 92.75 137 GLN A CA 1
ATOM 1046 C C . GLN A 1 137 ? -2.307 1.976 17.688 1.00 92.75 137 GLN A C 1
ATOM 1048 O O . GLN A 1 137 ? -1.624 1.147 18.274 1.00 92.75 137 GLN A O 1
ATOM 1053 N N . HIS A 1 138 ? -3.534 2.300 18.089 1.00 93.06 138 HIS A N 1
ATOM 1054 C CA . HIS A 1 138 ? -4.114 1.882 19.360 1.00 93.06 138 HIS A CA 1
ATOM 1055 C C . HIS A 1 138 ? -5.348 0.993 19.163 1.00 93.06 138 HIS A C 1
ATOM 1057 O O . HIS A 1 138 ? -6.034 1.080 18.141 1.00 93.06 138 HIS A O 1
ATOM 1063 N N . THR A 1 139 ? -5.630 0.130 20.140 1.00 93.62 139 THR A N 1
ATOM 1064 C CA . THR A 1 139 ? -6.771 -0.796 20.124 1.00 93.62 139 THR A CA 1
ATOM 1065 C C . THR A 1 139 ? -8.105 -0.065 20.186 1.00 93.62 139 THR A C 1
ATOM 1067 O O . THR A 1 139 ? -9.085 -0.573 19.638 1.00 93.62 139 THR A O 1
ATOM 1070 N N . ILE A 1 140 ? -8.153 1.127 20.791 1.00 95.12 140 ILE A N 1
ATOM 1071 C CA . ILE A 1 140 ? -9.355 1.952 20.912 1.00 95.12 140 ILE A CA 1
ATOM 1072 C C . ILE A 1 140 ? -9.069 3.366 20.406 1.00 95.12 140 ILE A C 1
ATOM 1074 O O . ILE A 1 140 ? -8.023 3.947 20.683 1.00 95.12 140 ILE A O 1
ATOM 1078 N N . PHE A 1 141 ? -10.011 3.936 19.660 1.00 95.69 141 PHE A N 1
ATOM 1079 C CA . PHE A 1 141 ? -9.936 5.320 19.192 1.00 95.69 141 PHE A CA 1
ATOM 1080 C C . PHE A 1 141 ? -11.335 5.921 19.017 1.00 95.69 141 PHE A C 1
ATOM 1082 O O . PHE A 1 141 ? -12.333 5.201 18.940 1.00 95.69 141 PHE A O 1
ATOM 1089 N N . VAL A 1 142 ? -11.418 7.250 18.930 1.00 96.44 142 VAL A N 1
ATOM 1090 C CA . VAL A 1 142 ? -12.679 7.957 18.669 1.00 96.44 142 VAL A CA 1
ATOM 1091 C C . VAL A 1 142 ? -12.852 8.176 17.170 1.00 96.44 142 VAL A C 1
ATOM 1093 O O . VAL A 1 142 ? -11.989 8.736 16.495 1.00 96.44 142 VAL A O 1
ATOM 1096 N N . CYS A 1 143 ? -13.994 7.758 16.631 1.00 97.12 143 CYS A N 1
ATOM 1097 C CA . CYS A 1 143 ? -14.310 7.977 15.228 1.00 97.12 143 CYS A CA 1
ATOM 1098 C C . CYS A 1 143 ? -14.645 9.450 14.952 1.00 97.12 143 CYS A C 1
ATOM 1100 O O . CYS A 1 143 ? -15.695 9.928 15.365 1.00 97.12 143 CYS A O 1
ATOM 1102 N N . HIS A 1 144 ? -13.830 10.145 14.159 1.00 96.06 144 HIS A N 1
ATOM 1103 C CA . HIS A 1 144 ? -14.111 11.500 13.656 1.00 96.06 144 HIS A CA 1
ATOM 1104 C C . HIS A 1 144 ? -15.440 11.631 12.891 1.00 96.06 144 HIS A C 1
ATOM 1106 O O . HIS A 1 144 ? -16.007 12.716 12.836 1.00 96.06 144 HIS A O 1
ATOM 1112 N N . GLY A 1 145 ? -15.948 10.545 12.296 1.00 96.19 145 GLY A N 1
ATOM 1113 C CA . GLY A 1 145 ? -17.198 10.575 11.536 1.00 96.19 145 GLY A CA 1
ATOM 1114 C C . GLY A 1 145 ? -18.468 10.516 12.391 1.00 96.19 145 GLY A C 1
ATOM 1115 O O . GLY A 1 145 ? -19.478 11.091 12.005 1.00 96.19 145 GLY A O 1
ATOM 1116 N N . CYS A 1 146 ? -18.459 9.798 13.520 1.00 96.75 146 CYS A N 1
ATOM 1117 C CA . CYS A 1 146 ? -19.665 9.611 14.345 1.00 96.75 146 CYS A CA 1
ATOM 1118 C C . CYS A 1 146 ? -19.470 9.833 15.850 1.00 96.75 146 CYS A C 1
ATOM 1120 O O . CYS A 1 146 ? -20.408 9.626 16.610 1.00 96.75 146 CYS A O 1
ATOM 1122 N N . GLY A 1 147 ? -18.265 10.185 16.298 1.00 95.88 147 GLY A N 1
ATOM 1123 C CA . GLY A 1 147 ? -17.940 10.465 17.700 1.00 95.88 147 GLY A CA 1
ATOM 1124 C C . GLY A 1 147 ? -17.911 9.250 18.635 1.00 95.88 147 GLY A C 1
ATOM 1125 O O . GLY A 1 147 ? -17.684 9.414 19.828 1.00 95.88 147 GLY A O 1
ATOM 1126 N N . LEU A 1 148 ? -18.135 8.032 18.132 1.00 95.62 148 LEU A N 1
ATOM 1127 C CA . LEU A 1 148 ? -18.156 6.822 18.962 1.00 95.62 148 LEU A CA 1
ATOM 1128 C C . LEU A 1 148 ? -16.739 6.326 19.262 1.00 95.62 148 LEU A C 1
ATOM 1130 O O . LEU A 1 148 ? -15.865 6.383 18.394 1.00 95.62 148 LEU A O 1
ATOM 1134 N N . HIS A 1 149 ? -16.551 5.763 20.457 1.00 96.12 149 HIS A N 1
ATOM 1135 C CA . HIS A 1 149 ? -15.360 4.990 20.801 1.00 96.12 149 HIS A CA 1
ATOM 1136 C C . HIS A 1 149 ? -15.427 3.629 20.111 1.00 96.12 149 HIS A C 1
ATOM 1138 O O . HIS A 1 149 ? -16.394 2.876 20.272 1.00 96.12 149 HIS A O 1
ATOM 1144 N N . LEU A 1 150 ? -14.409 3.320 19.314 1.00 96.50 150 LEU A N 1
ATOM 1145 C CA . LEU A 1 150 ? -14.339 2.101 18.528 1.00 96.50 150 LEU A CA 1
ATOM 1146 C C . LEU A 1 150 ? -13.163 1.242 18.972 1.00 96.50 150 LEU A C 1
ATOM 1148 O O . LEU A 1 150 ? -12.054 1.747 19.101 1.00 96.50 150 LEU A O 1
ATOM 1152 N N . ALA A 1 151 ? -13.401 -0.059 19.109 1.00 95.31 151 ALA A N 1
ATOM 1153 C CA . ALA A 1 151 ? -12.362 -1.065 19.254 1.00 95.31 151 ALA A CA 1
ATOM 1154 C C . ALA A 1 151 ? -11.985 -1.640 17.884 1.00 95.31 151 ALA A C 1
ATOM 1156 O O . ALA A 1 151 ? -12.847 -2.148 17.149 1.00 95.31 151 ALA A O 1
ATOM 1157 N N . VAL A 1 152 ? -10.696 -1.580 17.55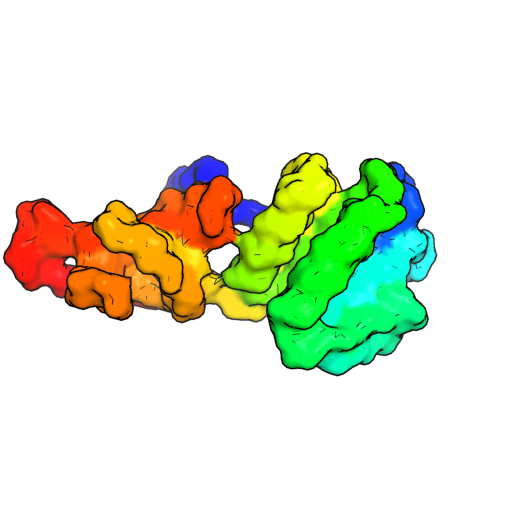0 1.00 93.94 152 VAL A N 1
ATOM 1158 C CA . VAL A 1 152 ? -10.116 -2.191 16.352 1.00 93.94 152 VAL A CA 1
ATOM 1159 C C . VAL A 1 152 ? -10.220 -3.706 16.474 1.00 93.94 152 VAL A C 1
ATOM 1161 O O . VAL A 1 152 ? -9.768 -4.306 17.443 1.00 93.94 152 VAL A O 1
ATOM 1164 N N . ARG A 1 153 ? -10.830 -4.344 15.477 1.00 90.62 153 ARG A N 1
ATOM 1165 C CA . ARG A 1 153 ? -10.918 -5.800 15.377 1.00 90.62 153 ARG A CA 1
ATOM 1166 C C . ARG A 1 153 ? -9.790 -6.314 14.490 1.00 90.62 153 ARG A C 1
ATOM 1168 O O . ARG A 1 153 ? -9.347 -5.641 13.561 1.00 90.62 153 ARG A O 1
ATOM 1175 N N . ASP A 1 154 ? -9.396 -7.563 14.698 1.00 85.38 154 ASP A N 1
ATOM 1176 C CA . ASP A 1 154 ? -8.356 -8.207 13.885 1.00 85.38 154 ASP A CA 1
ATOM 1177 C C . ASP A 1 154 ? -8.835 -8.680 12.505 1.00 85.38 154 ASP A C 1
ATOM 1179 O O . ASP A 1 154 ? -8.058 -9.198 11.697 1.00 85.38 154 ASP A O 1
ATOM 1183 N N . HIS A 1 155 ? -10.123 -8.502 12.206 1.00 88.31 155 HIS A N 1
ATOM 1184 C CA . HIS A 1 155 ? -10.655 -8.787 10.885 1.00 88.31 155 HIS A CA 1
ATOM 1185 C C . HIS A 1 155 ? -10.215 -7.718 9.879 1.00 88.31 155 HIS A C 1
ATOM 1187 O O . HIS A 1 155 ? -10.638 -6.561 9.949 1.00 88.31 155 HIS A O 1
ATOM 1193 N N . PHE A 1 156 ? -9.420 -8.141 8.896 1.00 91.12 156 PHE A N 1
ATOM 1194 C CA . PHE A 1 156 ? -8.977 -7.306 7.786 1.00 91.12 156 PHE A CA 1
ATOM 1195 C C . PHE A 1 156 ? -9.819 -7.555 6.528 1.00 91.12 156 PHE A C 1
ATOM 1197 O O . PHE A 1 156 ? -9.833 -8.651 5.958 1.00 91.12 156 PHE A O 1
ATOM 1204 N N . SER A 1 157 ? -10.499 -6.513 6.050 1.00 90.50 157 SER A N 1
ATOM 1205 C CA . SER A 1 157 ? -11.254 -6.558 4.802 1.00 90.50 157 SER A CA 1
ATOM 1206 C C . SER A 1 157 ? -10.333 -6.288 3.621 1.00 90.50 157 SER A C 1
ATOM 1208 O O . SER A 1 157 ? -10.016 -5.144 3.310 1.00 90.50 157 SER A O 1
ATOM 1210 N N . ARG A 1 158 ? -9.963 -7.337 2.881 1.00 85.88 158 ARG A N 1
ATOM 1211 C CA . ARG A 1 158 ? -9.137 -7.211 1.661 1.00 85.88 158 ARG A CA 1
ATOM 1212 C C . ARG A 1 158 ? -9.781 -6.354 0.574 1.00 85.88 158 ARG A C 1
ATOM 1214 O O . ARG A 1 158 ? -9.074 -5.722 -0.200 1.00 85.88 158 ARG A O 1
ATOM 1221 N N . ARG A 1 159 ? -11.116 -6.343 0.495 1.00 85.50 159 ARG A N 1
ATOM 1222 C CA . ARG A 1 159 ? -11.849 -5.543 -0.497 1.00 85.50 159 ARG A CA 1
ATOM 1223 C C . ARG A 1 159 ? -11.722 -4.049 -0.212 1.00 85.50 159 ARG A C 1
ATOM 1225 O O . ARG A 1 159 ? -11.579 -3.276 -1.151 1.00 85.50 159 ARG A O 1
ATOM 1232 N N . LEU A 1 160 ? -11.787 -3.675 1.064 1.00 87.81 160 LEU A N 1
ATOM 1233 C CA . LEU A 1 160 ? -11.692 -2.285 1.521 1.00 87.81 160 LEU A CA 1
ATOM 1234 C C . LEU A 1 160 ? -10.255 -1.881 1.862 1.00 87.81 160 LEU A C 1
ATOM 1236 O O . LEU A 1 160 ? -9.982 -0.706 2.064 1.00 87.81 160 LEU A O 1
ATOM 1240 N N . CYS A 1 161 ? -9.359 -2.866 1.929 1.00 90.44 161 CYS A N 1
ATOM 1241 C CA . CYS A 1 161 ? -7.987 -2.732 2.385 1.00 90.44 161 CYS A CA 1
ATOM 1242 C C . CYS A 1 161 ? -7.894 -2.031 3.751 1.00 90.44 161 CYS A C 1
ATOM 1244 O O . CYS A 1 161 ? -7.046 -1.173 3.958 1.00 90.44 161 CYS A O 1
ATOM 1246 N N . ALA A 1 162 ? -8.797 -2.401 4.664 1.00 93.06 162 ALA A N 1
ATOM 1247 C CA . ALA A 1 162 ? -8.935 -1.801 5.985 1.00 93.06 162 ALA A CA 1
ATOM 1248 C C . ALA A 1 162 ? -9.342 -2.848 7.030 1.00 93.06 162 ALA A C 1
ATOM 1250 O O . ALA A 1 162 ? -10.090 -3.787 6.732 1.00 93.06 162 ALA A O 1
ATOM 1251 N N . TYR A 1 163 ? -8.892 -2.653 8.265 1.00 93.94 163 TYR A N 1
ATOM 1252 C CA . TYR A 1 163 ? -9.408 -3.355 9.437 1.00 93.94 163 TYR A CA 1
ATOM 1253 C C . TYR A 1 163 ? -10.790 -2.814 9.800 1.00 93.94 163 TYR A C 1
ATOM 1255 O O . TYR A 1 163 ? -11.107 -1.663 9.508 1.00 93.94 163 TYR A O 1
ATOM 1263 N N . LEU A 1 164 ? -11.633 -3.628 10.427 1.00 93.62 164 LEU A N 1
ATOM 1264 C CA . LEU A 1 164 ? -12.926 -3.160 10.929 1.00 93.62 164 LEU A CA 1
ATOM 1265 C C . LEU A 1 164 ? -12.802 -2.729 12.385 1.00 93.62 164 LEU A C 1
ATOM 1267 O O . LEU A 1 164 ? -12.172 -3.421 13.178 1.00 93.62 164 LEU A O 1
ATOM 1271 N N . ALA A 1 165 ? -13.457 -1.633 12.753 1.00 95.12 165 ALA A N 1
ATOM 1272 C CA . ALA A 1 165 ? -13.649 -1.268 14.148 1.00 95.12 165 ALA A CA 1
ATOM 1273 C C . ALA A 1 165 ? -15.133 -1.132 14.475 1.00 95.12 165 ALA A C 1
ATOM 1275 O O . ALA A 1 165 ? -15.908 -0.536 13.723 1.00 95.12 165 ALA A O 1
ATOM 1276 N N . GLY A 1 166 ? -15.521 -1.732 15.595 1.00 94.62 166 GLY A N 1
ATOM 1277 C CA . GLY A 1 166 ? -16.884 -1.703 16.114 1.00 94.62 166 GLY A CA 1
ATOM 1278 C C . GLY A 1 166 ? -16.946 -0.876 17.386 1.00 94.62 166 GLY A C 1
ATOM 1279 O O . GLY A 1 166 ? -15.924 -0.686 18.038 1.00 94.62 166 GLY A O 1
ATOM 1280 N N . ARG A 1 167 ? -18.141 -0.404 17.742 1.00 93.94 167 ARG A N 1
ATOM 1281 C CA . ARG A 1 167 ? -18.372 0.299 19.008 1.00 93.94 167 ARG A CA 1
ATOM 1282 C C . ARG A 1 167 ? -17.844 -0.539 20.182 1.00 93.94 167 ARG A C 1
ATOM 1284 O O . ARG A 1 167 ? -18.086 -1.746 20.216 1.00 93.94 167 ARG A O 1
ATOM 1291 N N . VAL A 1 168 ? -17.074 0.087 21.074 1.00 93.31 168 VAL A N 1
ATOM 1292 C CA . VAL A 1 168 ? -16.392 -0.615 22.175 1.00 93.31 168 VAL A CA 1
ATOM 1293 C C . VAL A 1 168 ? -17.362 -1.040 23.278 1.00 93.31 168 VAL A C 1
ATOM 1295 O O . VAL A 1 168 ? -17.314 -2.172 23.739 1.00 93.31 168 VAL A O 1
ATOM 1298 N N . ASP A 1 169 ? -18.308 -0.168 23.606 1.00 89.25 169 ASP A N 1
ATOM 1299 C CA . ASP A 1 169 ? -19.301 -0.296 24.672 1.00 89.25 169 ASP A CA 1
ATOM 1300 C C . ASP A 1 169 ? -20.644 -0.823 24.130 1.00 89.25 169 ASP A C 1
ATOM 1302 O O . ASP A 1 169 ? -21.717 -0.421 24.573 1.00 89.25 169 ASP A O 1
ATOM 1306 N N . ALA A 1 170 ? -20.599 -1.664 23.089 1.00 85.25 170 ALA A N 1
ATOM 1307 C CA . ALA A 1 170 ? -21.807 -2.177 22.439 1.00 85.25 170 ALA A CA 1
ATOM 1308 C C . ALA A 1 170 ? -22.619 -3.103 23.359 1.00 85.25 170 ALA A C 1
ATOM 1310 O O . ALA A 1 170 ? -23.845 -3.066 23.320 1.00 85.25 170 ALA A O 1
ATOM 1311 N N . GLU A 1 171 ? -21.928 -3.902 24.176 1.00 85.56 171 GLU A N 1
ATOM 1312 C CA . GLU A 1 171 ? -22.543 -4.843 25.121 1.00 85.56 171 GLU A CA 1
ATOM 1313 C C . GLU A 1 171 ? -22.878 -4.174 26.465 1.00 85.56 171 GLU A C 1
ATOM 1315 O O . GLU A 1 171 ? -23.922 -4.446 27.051 1.00 85.56 171 GLU A O 1
ATOM 1320 N N . GLU A 1 172 ? -22.017 -3.266 26.940 1.00 89.69 172 GLU A N 1
ATOM 1321 C CA . GLU A 1 172 ? -22.184 -2.542 28.206 1.00 89.69 172 GLU A CA 1
ATOM 1322 C C . GLU A 1 172 ? -21.933 -1.037 27.993 1.00 89.69 172 GLU A C 1
ATOM 1324 O O . GLU A 1 172 ? -20.779 -0.601 27.974 1.00 89.69 172 GLU A O 1
ATOM 1329 N N . PRO A 1 173 ? -22.993 -0.226 27.802 1.00 86.69 173 PRO A N 1
ATOM 1330 C CA . PRO A 1 173 ? -22.864 1.199 27.509 1.00 86.69 173 PRO A CA 1
ATOM 1331 C C . PRO A 1 173 ? -22.057 1.962 28.566 1.00 86.69 173 PRO A C 1
ATOM 1333 O O . PRO A 1 173 ? -22.337 1.875 29.758 1.00 86.69 173 PRO A O 1
ATOM 1336 N N . GLY A 1 174 ? -21.082 2.759 28.121 1.00 85.88 174 GLY A N 1
ATOM 1337 C CA . GLY A 1 174 ? -20.198 3.533 29.001 1.00 85.88 174 GLY A CA 1
ATOM 1338 C C . GLY A 1 174 ? -18.983 2.772 29.545 1.00 85.88 174 GLY A C 1
ATOM 1339 O O . GLY A 1 174 ? -18.074 3.412 30.074 1.00 85.88 174 GLY A O 1
ATOM 1340 N N . ASN A 1 175 ? -18.905 1.449 29.365 1.00 90.12 175 ASN A N 1
ATOM 1341 C CA . ASN A 1 175 ? -17.710 0.679 29.695 1.00 90.12 175 ASN A CA 1
ATOM 1342 C C . ASN A 1 175 ? -16.680 0.780 28.556 1.00 90.12 175 ASN A C 1
ATOM 1344 O O . ASN A 1 175 ? -16.768 0.085 27.541 1.00 90.12 175 ASN A O 1
ATOM 1348 N N . ILE A 1 176 ? -15.709 1.683 28.712 1.00 88.44 176 ILE A N 1
ATOM 1349 C CA . ILE A 1 176 ? -14.599 1.865 27.773 1.00 88.44 176 ILE A CA 1
ATOM 1350 C C . ILE A 1 176 ? -13.329 1.315 28.441 1.00 88.44 176 ILE A C 1
ATOM 1352 O O . ILE A 1 176 ? -12.810 1.956 29.358 1.00 88.44 176 ILE A O 1
ATOM 1356 N N . PRO A 1 177 ? -12.821 0.143 28.015 1.00 88.31 177 PRO A N 1
ATOM 1357 C CA . PRO A 1 177 ? -11.599 -0.426 28.561 1.00 88.31 177 PRO A CA 1
ATOM 1358 C C . PRO A 1 177 ? -10.379 0.435 28.219 1.00 88.31 177 PRO A C 1
ATOM 1360 O O . PRO A 1 177 ? -10.421 1.307 27.347 1.00 88.31 177 PRO A O 1
ATOM 1363 N N . GLN A 1 178 ? -9.272 0.175 28.911 1.00 88.50 178 GLN A N 1
ATOM 1364 C CA . GLN A 1 178 ? -8.012 0.853 28.639 1.00 88.50 178 GLN A CA 1
ATOM 1365 C C . GLN A 1 178 ? -7.539 0.547 27.212 1.00 88.50 178 GLN A C 1
ATOM 1367 O O . GLN A 1 178 ? -7.550 -0.600 26.767 1.00 88.50 178 GLN A O 1
ATOM 1372 N N . SER A 1 179 ? -7.126 1.591 26.495 1.00 89.88 179 SER A N 1
ATOM 1373 C CA . SER A 1 179 ? -6.535 1.433 25.172 1.00 89.88 179 SER A CA 1
ATOM 1374 C C . SER A 1 179 ? -5.088 0.966 25.284 1.00 89.88 179 SER A C 1
ATOM 1376 O O . SER A 1 179 ? -4.316 1.497 26.080 1.00 89.88 179 SER A O 1
ATOM 1378 N N . GLU A 1 180 ? -4.714 0.037 24.416 1.00 91.19 180 GLU A N 1
ATOM 1379 C CA . GLU A 1 180 ? -3.369 -0.528 24.302 1.00 91.19 180 GLU A CA 1
ATOM 1380 C C . GLU A 1 180 ? -2.796 -0.207 22.919 1.00 91.19 180 GLU A C 1
ATOM 1382 O O . GLU A 1 180 ? -3.544 0.093 21.984 1.00 91.19 180 GLU A O 1
ATOM 1387 N N . GLU A 1 181 ? -1.477 -0.256 22.769 1.00 86.81 181 GLU A N 1
ATOM 1388 C CA . GLU A 1 181 ? -0.837 -0.141 21.461 1.00 86.81 181 GLU A CA 1
ATOM 1389 C C . GLU A 1 181 ? -0.978 -1.468 20.695 1.00 86.81 181 GLU A C 1
ATOM 1391 O O . GLU A 1 181 ? -0.741 -2.545 21.233 1.00 86.81 181 GLU A O 1
ATOM 1396 N N . LEU A 1 182 ? -1.364 -1.411 19.419 1.00 80.81 182 LEU A N 1
ATOM 1397 C CA . LEU A 1 182 ? -1.646 -2.589 18.584 1.00 80.81 182 LEU A CA 1
ATOM 1398 C C . LEU A 1 182 ? -0.413 -3.464 18.294 1.00 80.81 182 LEU A C 1
ATOM 1400 O O . LEU A 1 182 ? -0.568 -4.565 17.761 1.00 80.81 182 LEU A O 1
ATOM 1404 N N . TYR A 1 183 ? 0.793 -2.957 18.564 1.00 69.81 183 TYR A N 1
ATOM 1405 C CA . TYR A 1 183 ? 2.065 -3.563 18.160 1.00 69.81 183 TYR A CA 1
ATOM 1406 C C . TYR A 1 183 ? 3.160 -3.498 19.233 1.00 69.81 183 TYR A C 1
ATOM 1408 O O . TYR A 1 183 ? 4.334 -3.625 18.871 1.00 69.81 183 TYR A O 1
ATOM 1416 N N . ALA A 1 184 ? 2.781 -3.278 20.496 1.00 54.09 184 ALA A N 1
ATOM 1417 C CA . ALA A 1 184 ? 3.697 -3.393 21.630 1.00 54.09 184 ALA A CA 1
ATOM 1418 C C . ALA A 1 184 ? 4.199 -4.834 21.824 1.00 54.09 184 ALA A C 1
ATOM 1420 O O . ALA A 1 184 ? 3.456 -5.785 21.473 1.00 54.09 184 ALA A O 1
#

Organism: NCBI:txid2576071

InterPro domains:
  IPR048037 Dimethylamine monooxygenase subunit DmmA-like, C-terminal domain [PF22289] (123-165)
  IPR054582 Dimethylamine monooxygenase subunit DmmA-like, N-terminal domain [PF22290] (3-112)

Secondary structure (DSSP, 8-state):
----TTS---------TT-SEEEEEEEGGGHHHHHHHHHH---S-EEEEEEBSPPSSTTEEEESSHHHHHHHHHHHHTTS-TTEEEEEEESHHHHHHHHHHHHHTT--GGGEEEEE-S--PEEEEETTT--EEEEE-BSEEE-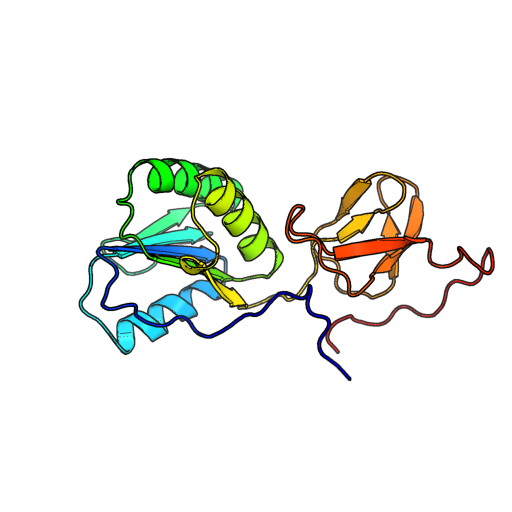TTT--EEEEEEEEETTTTEEEEEETTSSSTT--PPP-BTT-